Protein AF-A0A0R3PMJ7-F1 (afdb_monomer)

Sequence (205 aa):
MTPLNDSDVPQRSRVSFLSTEMTEAKQIGVRGLSCYGFRMMDGSFLYGPVALFPKSVLSWRVHTPEDIMPRSLSLFAMLEPKIDILIIGAGDKKNIDKVRAQIAPFLREHSIGLEISDTEDAIATFNFLNSEGRYIAAGLYPPDDLIITDAEYGRAMNLLRAWDTVEEHPLFWGLDDSINQAEDLVKKIWSGGDFEKLRDKVNNI

Solvent-accessible surface area (backbone atoms only — not comparable to full-atom values): 11819 Å² total; per-residue (Å²): 137,80,81,84,68,90,81,76,67,58,71,71,53,58,57,52,48,51,54,48,54,25,55,75,69,59,36,60,42,75,67,45,83,41,57,61,15,39,30,33,68,90,70,52,75,46,74,47,23,33,34,39,35,52,74,46,76,44,84,35,88,46,91,49,66,82,47,49,32,54,80,63,45,46,73,64,76,71,42,86,78,69,45,54,37,41,35,32,11,40,12,43,69,88,40,35,66,66,32,46,69,53,31,50,64,52,33,54,75,69,66,29,42,80,45,79,36,29,30,71,63,32,48,53,52,49,43,53,47,45,66,73,68,55,58,45,36,35,41,38,33,42,23,90,69,78,86,74,47,73,69,55,48,52,52,52,51,68,67,49,64,56,78,91,72,45,100,67,56,84,93,46,71,78,44,57,69,52,50,53,48,49,50,51,50,51,47,55,61,72,72,47,92,55,67,67,68,56,55,63,63,64,76,74,115

Foldseek 3Di:
DDDDDPPPDDPVVVVVVLLVLLVVVQFWAFDDADLQATQISVRDTDGFKWKGFRNDIDHQPDPALLSLALVSCVVQLPDPPHAQEEEEASADQVSFVVSCVRCVVSCVVSNHHYHYDHQVVSSVVCSVVSSVVHRYMYIHGHHNDDDQDPVNVVVVVVVPDDCVPDPDHPVCVVVVVVVVVVVVVVCVVVVDPPPVVVVVVVVPD

Radius of gyration: 26.74 Å; Cα contacts (8 Å, |Δi|>4): 266; chains: 1; bounding box: 44×89×65 Å

Secondary structure (DSSP, 8-state):
-PPPPTT---HHHHHHHHHHHHHHTT---EEEEETTEEEETTS-EEES-EEEETTEEEE---SSGGG-STTTTHHHHT-SSPPSEEEEEESSGGGHHHHHHHHHHHHHHTT-EEEEE-HHHHHHHHHHHHHTT-SEEEEEEPPS-----HHHHHHHHHHS--GGG-SS-GGGTT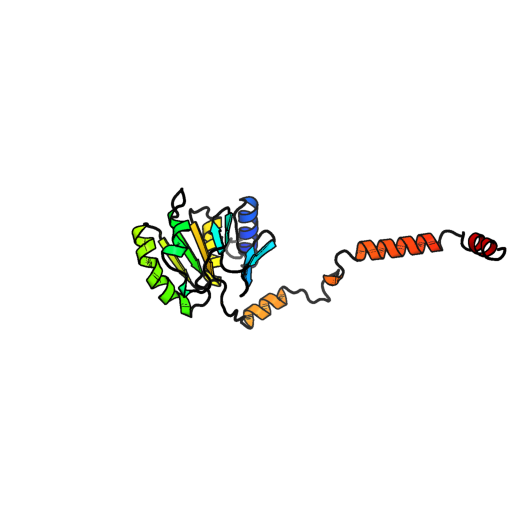THHHHHHHHHHHHHHHHS--HHHHHHHHTT-

Structure (mmCIF, N/CA/C/O backbone):
data_AF-A0A0R3PMJ7-F1
#
_entry.id   AF-A0A0R3PMJ7-F1
#
loop_
_atom_site.group_PDB
_atom_site.id
_atom_site.type_symbol
_atom_site.label_atom_id
_atom_site.label_alt_id
_atom_site.label_comp_id
_atom_site.label_asym_id
_atom_site.label_entity_id
_atom_site.label_seq_id
_atom_site.pdbx_PDB_ins_code
_atom_site.Cartn_x
_atom_site.Cartn_y
_atom_site.Cartn_z
_atom_site.occupancy
_atom_site.B_iso_or_equiv
_atom_site.auth_seq_id
_atom_site.auth_comp_id
_atom_site.auth_asym_id
_atom_site.auth_atom_id
_atom_site.pdbx_PDB_model_num
ATOM 1 N N . MET A 1 1 ? 9.228 25.744 37.739 1.00 36.84 1 MET A N 1
ATOM 2 C CA . MET A 1 1 ? 8.778 24.542 37.009 1.00 36.84 1 MET A CA 1
ATOM 3 C C . MET A 1 1 ? 7.975 25.014 35.816 1.00 36.84 1 MET A C 1
ATOM 5 O O . MET A 1 1 ? 6.820 25.379 35.969 1.00 36.84 1 MET A O 1
ATOM 9 N N . THR A 1 2 ? 8.627 25.145 34.668 1.00 36.19 2 THR A N 1
ATOM 10 C CA . THR A 1 2 ? 7.970 25.381 33.378 1.00 36.19 2 THR A CA 1
ATOM 11 C C . THR A 1 2 ? 7.422 24.045 32.869 1.00 36.19 2 THR A C 1
ATOM 13 O O . THR A 1 2 ? 8.119 23.038 33.012 1.00 36.19 2 THR A O 1
ATOM 16 N N . PRO A 1 3 ? 6.184 23.990 32.348 1.00 43.50 3 PRO A N 1
ATOM 17 C CA . PRO A 1 3 ? 5.614 22.748 31.842 1.00 43.50 3 PRO A CA 1
ATOM 18 C C . PRO A 1 3 ? 6.396 22.284 30.607 1.00 43.50 3 PRO A C 1
ATOM 20 O O . PRO A 1 3 ? 6.860 23.103 29.813 1.00 43.50 3 PRO A O 1
ATOM 23 N N . LEU A 1 4 ? 6.586 20.968 30.510 1.00 40.41 4 LEU A N 1
ATOM 24 C CA . LEU A 1 4 ? 7.285 20.298 29.417 1.00 40.41 4 LEU A CA 1
ATOM 25 C C . LEU A 1 4 ? 6.592 20.628 28.085 1.00 40.41 4 LEU A C 1
ATOM 27 O O . LEU A 1 4 ? 5.376 20.513 27.970 1.00 40.41 4 LEU A O 1
ATOM 31 N N . ASN A 1 5 ? 7.381 21.060 27.106 1.00 41.12 5 ASN A N 1
ATOM 32 C CA . ASN A 1 5 ? 6.938 21.380 25.756 1.00 41.12 5 ASN A CA 1
ATOM 33 C C . ASN A 1 5 ? 6.676 20.065 24.994 1.00 41.12 5 ASN A C 1
ATOM 35 O O . ASN A 1 5 ? 7.554 19.206 24.954 1.00 41.12 5 ASN A O 1
ATOM 39 N N . ASP A 1 6 ? 5.511 19.922 24.357 1.00 51.41 6 ASP A N 1
ATOM 40 C CA . ASP A 1 6 ? 5.076 18.739 23.576 1.00 51.41 6 ASP A CA 1
ATOM 41 C C . ASP A 1 6 ? 5.940 18.429 22.327 1.00 51.41 6 ASP A C 1
ATOM 43 O O . ASP A 1 6 ? 5.612 17.563 21.515 1.00 51.41 6 ASP A O 1
ATOM 47 N N . SER A 1 7 ? 7.061 19.129 22.137 1.00 51.91 7 SER A N 1
ATOM 48 C CA . SER A 1 7 ? 7.947 18.973 20.980 1.00 51.91 7 SER A CA 1
ATOM 49 C C . SER A 1 7 ? 8.989 17.860 21.122 1.00 51.91 7 SER A C 1
ATOM 51 O O . SER A 1 7 ? 9.588 17.480 20.118 1.00 51.91 7 SER A O 1
ATOM 53 N N . ASP A 1 8 ? 9.185 17.310 22.322 1.00 46.44 8 ASP A N 1
ATOM 54 C CA . ASP A 1 8 ? 10.271 16.359 22.609 1.00 46.44 8 ASP A CA 1
ATOM 55 C C . ASP A 1 8 ? 9.763 14.917 22.729 1.00 46.44 8 ASP A C 1
ATOM 57 O O . ASP A 1 8 ? 10.220 14.129 23.557 1.00 46.44 8 ASP A O 1
ATOM 61 N N . VAL A 1 9 ? 8.792 14.548 21.893 1.00 51.66 9 VAL A N 1
ATOM 62 C CA . VAL A 1 9 ? 8.368 13.155 21.777 1.00 51.66 9 VAL A CA 1
ATOM 63 C C . VAL A 1 9 ? 9.328 12.450 20.811 1.00 51.66 9 VAL A C 1
ATOM 65 O O . VAL A 1 9 ? 9.274 12.720 19.606 1.00 51.66 9 VAL A O 1
ATOM 68 N N . PRO A 1 10 ? 10.213 11.542 21.276 1.00 43.84 10 PRO A N 1
ATOM 69 C CA . PRO A 1 10 ? 11.044 10.766 20.366 1.00 43.84 10 PRO A CA 1
ATOM 70 C C . PRO A 1 10 ? 10.132 10.004 19.401 1.00 43.84 10 PRO A C 1
ATOM 72 O O . PRO A 1 10 ? 9.097 9.478 19.805 1.00 43.84 10 PRO A O 1
ATOM 75 N N . GLN A 1 11 ? 10.499 9.921 18.119 1.00 45.12 11 GLN A N 1
ATOM 76 C CA . GLN A 1 11 ? 9.641 9.331 17.076 1.00 45.12 11 GLN A CA 1
ATOM 77 C C . GLN A 1 11 ? 9.122 7.918 17.403 1.00 45.12 11 GLN A C 1
ATOM 79 O O . GLN A 1 11 ? 8.071 7.509 16.910 1.00 45.12 11 GLN A O 1
ATOM 84 N N . ARG A 1 12 ? 9.816 7.205 18.300 1.00 43.72 12 ARG A N 1
ATOM 85 C CA . ARG A 1 12 ? 9.419 5.904 18.845 1.00 43.72 12 ARG A CA 1
ATOM 86 C C . ARG A 1 12 ? 8.050 5.928 19.534 1.00 43.72 12 ARG A C 1
ATOM 88 O O . ARG A 1 12 ? 7.325 4.947 19.418 1.00 43.72 12 ARG A O 1
ATOM 95 N N . SER A 1 13 ? 7.675 7.028 20.189 1.00 53.00 13 SER A N 1
ATOM 96 C CA . SER A 1 13 ? 6.390 7.120 20.884 1.00 53.00 13 SER A CA 1
ATOM 97 C C . SER A 1 13 ? 5.234 7.323 19.903 1.00 53.00 13 SER A C 1
ATOM 99 O O . SER A 1 13 ? 4.183 6.717 20.068 1.00 53.00 13 SER A O 1
ATOM 101 N N . ARG A 1 14 ? 5.420 8.100 18.825 1.00 45.03 14 ARG A N 1
ATOM 102 C CA . ARG A 1 14 ? 4.340 8.385 17.857 1.00 45.03 14 ARG A CA 1
ATOM 103 C C . ARG A 1 14 ? 3.839 7.121 17.156 1.00 45.03 14 ARG A C 1
ATOM 105 O O . ARG A 1 14 ? 2.636 6.942 17.027 1.00 45.03 14 ARG A O 1
ATOM 112 N N . VAL A 1 15 ? 4.745 6.219 16.769 1.00 54.59 15 VAL A N 1
ATOM 113 C CA . VAL A 1 15 ? 4.376 4.948 16.120 1.00 54.59 15 VAL A CA 1
ATOM 114 C C . VAL A 1 15 ? 3.706 3.983 17.106 1.00 54.59 15 VAL A C 1
ATOM 116 O O . VAL A 1 15 ? 2.741 3.319 16.733 1.00 54.59 15 VAL A O 1
ATOM 119 N N . SER A 1 16 ? 4.156 3.927 18.370 1.00 58.75 16 SER A N 1
ATOM 120 C CA . SER A 1 16 ? 3.492 3.100 19.388 1.00 58.75 16 SER A CA 1
ATOM 121 C C . SER A 1 16 ? 2.097 3.620 19.738 1.00 58.75 16 SER A C 1
ATOM 123 O O . SER A 1 16 ? 1.170 2.817 19.850 1.00 58.75 16 SER A O 1
ATOM 125 N N . PHE A 1 17 ? 1.924 4.942 19.853 1.00 60.31 17 PHE A N 1
ATOM 126 C CA . PHE A 1 17 ? 0.615 5.555 20.091 1.00 60.31 17 PHE A CA 1
ATOM 127 C C . PHE A 1 17 ? -0.344 5.267 18.935 1.00 60.31 17 PHE A C 1
ATOM 129 O O . PHE A 1 17 ? -1.403 4.707 19.188 1.00 60.31 17 PHE A O 1
ATOM 136 N N . LEU A 1 18 ? 0.085 5.478 17.684 1.00 61.50 18 LEU A N 1
ATOM 137 C CA . LEU A 1 18 ? -0.706 5.131 16.495 1.00 61.50 18 LEU A CA 1
ATOM 138 C C . LEU A 1 18 ? -1.132 3.658 16.498 1.00 61.50 18 LEU A C 1
ATOM 140 O O . LEU A 1 18 ? -2.298 3.343 16.286 1.00 61.50 18 LEU A O 1
ATOM 144 N N . SER A 1 19 ? -0.207 2.737 16.790 1.00 64.50 19 SER A N 1
ATOM 145 C CA . SER A 1 19 ? -0.550 1.312 16.845 1.00 64.50 19 SER A CA 1
ATOM 146 C C . SER A 1 19 ? -1.532 0.968 17.969 1.00 64.50 19 SER A C 1
ATOM 148 O O . SER A 1 19 ? -2.372 0.087 17.794 1.00 64.50 19 SER A O 1
ATOM 150 N N . THR A 1 20 ? -1.461 1.672 19.102 1.00 69.12 20 THR A N 1
ATOM 151 C CA . THR A 1 20 ? -2.373 1.475 20.237 1.00 69.12 20 THR A CA 1
ATOM 152 C C . THR A 1 20 ? -3.763 2.017 19.902 1.00 69.12 20 THR A C 1
ATOM 154 O O . THR A 1 20 ? -4.734 1.273 19.999 1.00 69.12 20 THR A O 1
ATOM 157 N N . GLU A 1 21 ? -3.850 3.251 19.396 1.00 68.00 21 GLU A N 1
ATOM 158 C CA . GLU A 1 21 ? -5.103 3.903 18.989 1.00 68.00 21 GLU A CA 1
ATOM 159 C C . GLU A 1 21 ? -5.840 3.100 17.911 1.00 68.00 21 GLU A C 1
ATOM 161 O O . GLU A 1 21 ? -7.036 2.831 18.035 1.00 68.00 21 GLU A O 1
ATOM 166 N N . MET A 1 22 ? -5.123 2.638 16.882 1.00 66.88 22 MET A N 1
ATOM 167 C CA . MET A 1 22 ? -5.713 1.823 15.818 1.00 66.88 22 MET A CA 1
ATOM 168 C C . MET A 1 22 ? -6.207 0.469 16.345 1.00 66.88 22 MET A C 1
ATOM 170 O O . MET A 1 22 ? -7.288 0.019 15.965 1.00 66.88 22 MET A O 1
ATOM 174 N N . THR A 1 23 ? -5.466 -0.170 17.256 1.00 65.00 23 THR A N 1
ATOM 175 C CA . THR A 1 23 ? -5.874 -1.454 17.852 1.00 65.00 23 THR A CA 1
ATOM 176 C C . THR A 1 23 ? -7.118 -1.290 18.728 1.00 65.00 23 THR A C 1
ATOM 178 O O . THR A 1 23 ? -8.055 -2.085 18.625 1.00 65.00 23 THR A O 1
ATOM 181 N N . GLU A 1 24 ? -7.178 -0.232 19.539 1.00 68.25 24 GLU A N 1
ATOM 182 C CA . GLU A 1 24 ? -8.341 0.098 20.372 1.00 68.25 24 GLU A CA 1
ATOM 183 C C . GLU A 1 24 ? -9.579 0.427 19.524 1.00 68.25 24 GLU A C 1
ATOM 185 O O . GLU A 1 24 ? -10.684 -0.039 19.819 1.00 68.25 24 GLU A O 1
ATOM 190 N N . ALA A 1 25 ? -9.392 1.140 18.409 1.00 67.94 25 ALA A N 1
ATOM 191 C CA . ALA A 1 25 ? -10.446 1.458 17.448 1.00 67.94 25 ALA A CA 1
ATOM 192 C C . ALA A 1 25 ? -10.839 0.278 16.531 1.00 67.94 25 ALA A C 1
ATOM 194 O O . ALA A 1 25 ? -11.743 0.419 15.699 1.00 67.94 25 ALA A O 1
ATOM 195 N N . LYS A 1 26 ? -10.190 -0.891 16.674 1.00 73.56 26 LYS A N 1
ATOM 196 C CA . LYS A 1 26 ? -10.320 -2.063 15.782 1.00 73.56 26 LYS A CA 1
ATOM 197 C C . LYS A 1 26 ? -10.084 -1.718 14.309 1.00 73.56 26 LYS A C 1
ATOM 199 O O . LYS A 1 26 ? -10.739 -2.262 13.416 1.00 73.56 26 LYS A O 1
ATOM 204 N N . GLN A 1 27 ? -9.179 -0.783 14.066 1.00 82.31 27 GLN A N 1
ATOM 205 C CA . GLN A 1 27 ? -8.752 -0.397 12.737 1.00 82.31 27 GLN A CA 1
ATOM 206 C C . GLN A 1 27 ? -7.621 -1.300 12.251 1.00 82.31 27 GLN A C 1
ATOM 208 O O . GLN A 1 27 ? -6.753 -1.725 13.011 1.00 82.31 27 GLN A O 1
ATOM 213 N N . ILE A 1 28 ? -7.627 -1.585 10.954 1.00 87.88 28 ILE A N 1
ATOM 214 C CA . ILE A 1 28 ? -6.558 -2.330 10.299 1.00 87.88 28 ILE A CA 1
ATOM 215 C C . ILE A 1 28 ? -5.347 -1.418 10.113 1.00 87.88 28 ILE A C 1
ATOM 217 O O . ILE A 1 28 ? -5.466 -0.312 9.594 1.00 87.88 28 ILE A O 1
ATOM 221 N N . GLY A 1 29 ? -4.165 -1.901 10.479 1.00 89.44 29 GLY A N 1
ATOM 222 C CA . GLY A 1 29 ? -2.906 -1.206 10.238 1.00 89.44 29 GLY A CA 1
ATOM 223 C C . GLY A 1 29 ? -1.819 -2.167 9.787 1.00 89.44 29 GLY A C 1
ATOM 224 O O . GLY A 1 29 ? -1.823 -3.348 10.151 1.00 89.44 29 GLY A O 1
ATOM 225 N N . VAL A 1 30 ? -0.877 -1.652 9.004 1.00 91.50 30 VAL A N 1
ATOM 226 C CA . VAL A 1 30 ? 0.294 -2.409 8.553 1.00 91.50 30 VAL A CA 1
ATOM 227 C C . VAL A 1 30 ? 1.473 -2.063 9.450 1.00 91.50 30 VAL A C 1
ATOM 229 O O . VAL A 1 30 ? 1.825 -0.900 9.624 1.00 91.50 30 VAL A O 1
ATOM 232 N N . ARG A 1 31 ? 2.088 -3.086 10.037 1.00 88.62 31 ARG A N 1
ATOM 233 C CA . ARG A 1 31 ? 3.240 -2.970 10.933 1.00 88.62 31 ARG A CA 1
ATOM 234 C C . ARG A 1 31 ? 4.571 -3.146 10.211 1.00 88.62 31 ARG A C 1
ATOM 236 O O . ARG A 1 31 ? 5.571 -2.593 10.655 1.00 88.62 31 ARG A O 1
ATOM 243 N N . GLY A 1 32 ? 4.611 -3.959 9.159 1.00 85.75 32 GLY A N 1
ATOM 244 C CA . GLY A 1 32 ? 5.856 -4.263 8.462 1.00 85.75 32 GLY A CA 1
ATOM 245 C C . GLY A 1 32 ? 5.646 -4.712 7.025 1.00 85.75 32 GLY A C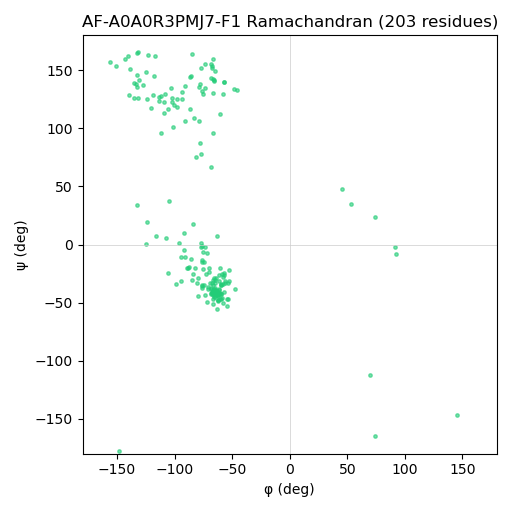 1
ATOM 246 O O . GLY A 1 32 ? 4.583 -5.221 6.669 1.00 85.75 32 GLY A O 1
ATOM 247 N N . LEU A 1 33 ? 6.697 -4.538 6.232 1.00 90.06 33 LEU A N 1
ATOM 248 C CA . LEU A 1 33 ? 6.752 -4.836 4.808 1.00 90.06 33 LEU A CA 1
ATOM 249 C C . LEU A 1 33 ? 7.802 -5.919 4.530 1.00 90.06 33 LEU A C 1
ATOM 251 O O . LEU A 1 33 ? 8.842 -5.982 5.182 1.00 90.06 33 LEU A O 1
ATOM 255 N N . SER A 1 34 ? 7.516 -6.768 3.553 1.00 90.06 34 SER A N 1
ATOM 256 C CA . SER A 1 34 ? 8.418 -7.756 2.969 1.00 90.06 34 SER A CA 1
ATOM 257 C C . SER A 1 34 ? 8.148 -7.836 1.464 1.00 90.06 34 SER A C 1
ATOM 259 O O . SER A 1 34 ? 7.051 -7.509 1.016 1.00 90.06 34 SER A O 1
ATOM 261 N N . CYS A 1 35 ? 9.101 -8.348 0.686 1.00 89.94 35 CYS A N 1
ATOM 262 C CA . CYS A 1 35 ? 8.874 -8.690 -0.722 1.00 89.94 35 CYS A CA 1
ATOM 263 C C . CYS A 1 35 ? 7.780 -9.758 -0.920 1.00 89.94 35 CYS A C 1
ATOM 265 O O . CYS A 1 35 ? 7.181 -9.853 -1.985 1.00 89.94 35 CYS A O 1
ATOM 267 N N . TYR A 1 36 ? 7.465 -10.544 0.117 1.00 89.75 36 TYR A N 1
ATOM 268 C CA . TYR A 1 36 ? 6.398 -11.545 0.059 1.00 89.75 36 TYR A CA 1
ATOM 269 C C . TYR A 1 36 ? 5.029 -11.020 0.497 1.00 89.75 36 TYR A C 1
ATOM 271 O O . TYR A 1 36 ? 4.043 -11.737 0.328 1.00 89.75 36 TYR A O 1
ATOM 279 N N . GLY A 1 37 ? 4.945 -9.823 1.086 1.00 92.62 37 GLY A N 1
ATOM 280 C CA . GLY A 1 37 ? 3.690 -9.281 1.604 1.00 92.62 37 GLY A CA 1
ATOM 281 C C . GLY A 1 37 ? 3.847 -8.438 2.868 1.00 92.62 37 GLY A C 1
ATOM 282 O O . GLY A 1 37 ? 4.843 -7.739 3.057 1.00 92.62 37 GLY A O 1
ATOM 283 N N . PHE A 1 38 ? 2.842 -8.490 3.740 1.00 94.06 38 PHE A N 1
ATOM 284 C CA . PHE A 1 38 ? 2.617 -7.478 4.770 1.00 94.06 38 PHE A CA 1
ATOM 285 C C . PHE A 1 38 ? 2.360 -8.100 6.138 1.00 94.06 38 PHE A C 1
ATOM 287 O O . PHE A 1 38 ? 1.564 -9.028 6.281 1.00 94.06 38 PHE A O 1
ATOM 294 N N . ARG A 1 39 ? 3.003 -7.548 7.170 1.00 93.12 39 ARG A N 1
ATOM 295 C CA . ARG A 1 39 ? 2.699 -7.864 8.567 1.00 93.12 39 ARG A CA 1
ATOM 296 C C . ARG A 1 39 ? 1.705 -6.850 9.108 1.00 93.12 39 ARG A C 1
ATOM 298 O O . ARG A 1 39 ? 1.982 -5.653 9.085 1.00 93.12 39 ARG A O 1
ATOM 305 N N . MET A 1 40 ? 0.597 -7.330 9.645 1.00 88.81 40 MET A N 1
ATOM 306 C CA 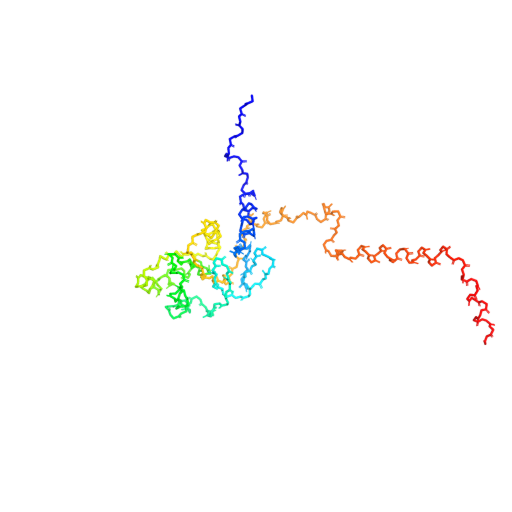. MET A 1 40 ? -0.461 -6.510 10.226 1.00 88.81 40 MET A CA 1
ATOM 307 C C . MET A 1 40 ? -0.155 -6.164 11.691 1.00 88.81 40 MET A C 1
ATOM 309 O O . MET A 1 40 ? 0.708 -6.776 12.329 1.00 88.81 40 MET A O 1
ATOM 313 N N . MET A 1 41 ? -0.851 -5.165 12.239 1.00 86.19 41 MET A N 1
ATOM 314 C CA . MET A 1 41 ? -0.693 -4.759 13.644 1.00 86.19 41 MET A CA 1
ATOM 315 C C . MET A 1 41 ? -1.121 -5.841 14.646 1.00 86.19 41 MET A C 1
ATOM 317 O O . MET A 1 41 ? -0.501 -5.951 15.702 1.00 86.19 41 MET A O 1
ATOM 321 N N . ASP A 1 42 ? -2.091 -6.686 14.290 1.00 82.31 42 ASP A N 1
ATOM 322 C CA . ASP A 1 42 ? -2.543 -7.829 15.100 1.00 82.31 42 ASP A CA 1
ATOM 323 C C . ASP A 1 42 ? -1.556 -9.017 15.111 1.00 82.31 42 ASP A C 1
ATOM 325 O O . ASP A 1 42 ? -1.781 -10.014 15.795 1.00 82.31 42 ASP A O 1
ATOM 329 N N . GLY A 1 43 ? -0.450 -8.915 14.366 1.00 83.00 43 GLY A N 1
ATOM 330 C CA . GLY A 1 43 ? 0.578 -9.947 14.250 1.00 83.00 43 GLY A CA 1
ATOM 331 C C . GLY A 1 43 ? 0.375 -10.924 13.090 1.00 83.00 43 GLY A C 1
ATOM 332 O O . GLY A 1 43 ? 1.297 -11.687 12.796 1.00 83.00 43 GLY A O 1
ATOM 333 N N . SER A 1 44 ? -0.766 -10.885 12.394 1.00 86.81 44 SER A N 1
ATOM 334 C CA . SER A 1 44 ? -0.997 -11.707 11.204 1.00 86.81 44 SER A CA 1
ATOM 335 C C . SER A 1 44 ? -0.088 -11.291 10.040 1.00 86.81 44 SER A C 1
ATOM 337 O O . SER A 1 44 ? 0.352 -10.141 9.935 1.00 86.81 44 SER A O 1
ATOM 339 N N . PHE A 1 45 ? 0.232 -12.245 9.162 1.00 90.88 45 PHE A N 1
ATOM 340 C CA . PHE A 1 45 ? 1.013 -11.997 7.951 1.00 90.88 45 PHE A CA 1
ATOM 341 C C . PHE A 1 45 ? 0.192 -12.355 6.716 1.00 90.88 45 PHE A C 1
ATOM 343 O O . PHE A 1 45 ? -0.362 -13.452 6.627 1.00 90.88 45 PHE A O 1
ATOM 350 N N . LEU A 1 46 ? 0.125 -11.427 5.767 1.00 92.06 46 LEU A N 1
ATOM 351 C CA . LEU A 1 46 ? -0.623 -11.560 4.526 1.00 92.06 46 LEU A CA 1
ATOM 352 C C . LEU A 1 46 ? 0.341 -11.643 3.354 1.00 92.06 46 LEU A C 1
ATOM 354 O O . LEU A 1 46 ? 1.208 -10.786 3.200 1.00 92.06 46 LE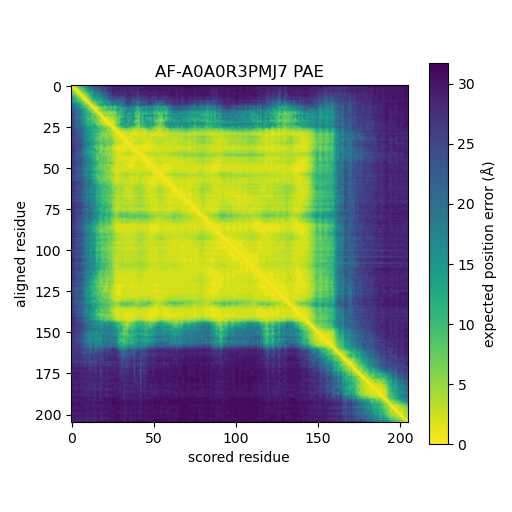U A O 1
ATOM 358 N N . TYR A 1 47 ? 0.167 -12.669 2.529 1.00 93.38 47 TYR A N 1
ATOM 359 C CA . TYR A 1 47 ? 1.025 -12.924 1.381 1.00 93.38 47 TYR A CA 1
ATOM 360 C C . TYR A 1 47 ? 0.492 -12.244 0.120 1.00 93.38 47 TYR A C 1
ATOM 362 O O . TYR A 1 47 ? -0.695 -12.344 -0.197 1.00 93.38 47 TYR A O 1
ATOM 370 N N . GLY A 1 48 ? 1.401 -11.627 -0.630 1.00 94.75 48 GLY A N 1
ATOM 371 C CA . GLY A 1 48 ? 1.125 -10.972 -1.901 1.00 94.75 48 GLY A CA 1
ATOM 372 C C . GLY A 1 48 ? 0.391 -9.635 -1.764 1.00 94.75 48 GLY A C 1
ATOM 373 O O . GLY A 1 48 ? 0.358 -9.047 -0.679 1.00 94.75 48 GLY A O 1
ATOM 374 N N . PRO A 1 49 ? -0.174 -9.128 -2.873 1.00 96.69 49 PRO A N 1
ATOM 375 C CA . PRO A 1 49 ? -0.873 -7.849 -2.882 1.00 96.69 49 PRO A CA 1
ATOM 376 C C . PRO A 1 49 ? -2.175 -7.872 -2.086 1.00 96.69 49 PRO A C 1
ATOM 378 O O . PRO A 1 49 ? -2.935 -8.847 -2.099 1.00 96.69 49 PRO A O 1
ATOM 381 N N . VAL A 1 50 ? -2.458 -6.757 -1.417 1.00 96.88 50 VAL A N 1
ATOM 382 C CA . VAL A 1 50 ? -3.607 -6.618 -0.516 1.00 96.88 50 VAL A CA 1
ATOM 383 C C . VAL A 1 50 ? -4.382 -5.335 -0.783 1.00 96.88 50 VAL A C 1
ATOM 385 O O . VAL A 1 50 ? -3.815 -4.299 -1.124 1.00 96.88 50 VAL A O 1
ATOM 388 N N . ALA A 1 51 ? -5.697 -5.413 -0.600 1.00 96.69 51 ALA A N 1
ATOM 389 C CA . ALA A 1 51 ? -6.601 -4.277 -0.566 1.00 96.69 51 ALA A CA 1
ATOM 390 C C . ALA A 1 51 ? -7.017 -4.042 0.890 1.00 96.69 51 ALA A C 1
ATOM 392 O O . ALA A 1 51 ? -7.635 -4.904 1.520 1.00 96.69 51 ALA A O 1
ATOM 393 N N . LEU A 1 52 ? -6.646 -2.886 1.426 1.00 95.19 52 LEU A N 1
ATOM 394 C CA . LEU A 1 52 ? -6.884 -2.480 2.800 1.00 95.19 52 LEU A CA 1
ATOM 395 C C . LEU A 1 52 ? -8.035 -1.487 2.879 1.00 95.19 52 LEU A C 1
ATOM 397 O O . LEU A 1 52 ? -8.096 -0.503 2.144 1.00 95.19 52 LEU A O 1
ATOM 401 N N . PHE A 1 53 ? -8.898 -1.735 3.851 1.00 92.62 53 PHE A N 1
ATOM 402 C CA . PHE A 1 53 ? -9.968 -0.859 4.293 1.00 92.62 53 PHE A CA 1
ATOM 403 C C . PHE A 1 53 ? -9.800 -0.589 5.781 1.00 92.62 53 PHE A C 1
ATOM 405 O O . PHE A 1 53 ? -9.150 -1.381 6.470 1.00 92.62 53 PHE A O 1
ATOM 412 N N . PRO A 1 54 ? -10.460 0.446 6.324 1.00 89.19 54 PRO A N 1
ATOM 413 C CA . PRO A 1 54 ? -10.324 0.798 7.729 1.00 89.19 54 PRO A CA 1
ATOM 414 C C . PRO A 1 54 ? -10.571 -0.366 8.689 1.00 89.19 54 PRO A C 1
ATOM 416 O O . PRO A 1 54 ? -9.941 -0.427 9.738 1.00 89.19 54 PRO A O 1
ATOM 419 N N . LYS A 1 55 ? -11.453 -1.310 8.327 1.00 88.19 55 LYS A N 1
ATOM 420 C CA . LYS A 1 55 ? -11.872 -2.438 9.179 1.00 88.19 55 LYS A CA 1
ATOM 421 C C . LYS A 1 55 ? -11.683 -3.821 8.557 1.00 88.19 55 LYS A C 1
ATOM 423 O O . LYS A 1 55 ? -12.051 -4.816 9.175 1.00 88.19 55 LYS A O 1
ATOM 428 N N . SER A 1 56 ? -11.168 -3.910 7.336 1.00 90.31 56 SER A N 1
ATOM 429 C CA . SER A 1 56 ? -11.039 -5.192 6.642 1.00 90.31 56 SER A CA 1
ATOM 430 C C . SER A 1 56 ? -9.867 -5.199 5.682 1.00 90.31 56 SER A C 1
ATOM 432 O O . SER A 1 56 ? -9.486 -4.169 5.137 1.00 90.31 56 SER A O 1
ATOM 434 N N . VAL A 1 57 ? -9.343 -6.389 5.425 1.00 93.56 57 VAL A N 1
ATOM 435 C CA . VAL A 1 57 ? -8.301 -6.627 4.433 1.00 93.56 57 VAL A CA 1
ATOM 436 C C . VAL A 1 57 ? -8.739 -7.740 3.497 1.00 93.56 57 VAL A C 1
ATOM 438 O O . VAL A 1 57 ? -9.308 -8.739 3.933 1.00 93.56 57 VAL A O 1
ATOM 441 N N . LEU A 1 58 ? -8.490 -7.553 2.206 1.00 93.94 58 LEU A N 1
ATOM 442 C CA . LEU A 1 58 ? -8.789 -8.516 1.157 1.00 93.94 58 LEU A CA 1
ATOM 443 C C . LEU A 1 58 ? -7.520 -8.813 0.360 1.00 93.94 58 LEU A C 1
ATOM 445 O O . LEU A 1 58 ? -6.673 -7.940 0.175 1.00 93.94 58 LEU A O 1
ATOM 449 N N . SER A 1 59 ? -7.406 -10.034 -0.159 1.00 94.31 59 SER A N 1
ATOM 450 C CA . SER A 1 59 ? -6.391 -10.332 -1.172 1.00 94.31 59 SER A CA 1
ATOM 451 C C . SER A 1 59 ? -6.722 -9.570 -2.452 1.00 94.31 59 SER A C 1
ATOM 453 O O . SER A 1 59 ? -7.862 -9.601 -2.928 1.00 94.31 59 SER A O 1
ATOM 455 N N . TRP A 1 60 ? -5.731 -8.873 -3.001 1.00 96.00 60 TRP A N 1
ATOM 456 C CA . TRP A 1 60 ? -5.896 -8.090 -4.213 1.00 96.00 60 TRP A CA 1
ATOM 457 C C . TRP A 1 60 ? -5.305 -8.838 -5.402 1.00 96.00 60 TRP A C 1
ATOM 459 O O . TRP A 1 60 ? -4.137 -9.220 -5.411 1.00 96.00 60 TRP A O 1
ATOM 469 N N . ARG A 1 61 ? -6.135 -9.086 -6.418 1.00 93.06 61 ARG A N 1
ATOM 470 C CA . ARG A 1 61 ? -5.768 -9.912 -7.571 1.00 93.06 61 ARG A CA 1
ATOM 471 C C . ARG A 1 61 ? -4.957 -9.115 -8.596 1.00 93.06 61 ARG A C 1
ATOM 473 O O . ARG A 1 61 ? -5.470 -8.743 -9.649 1.00 93.06 61 ARG A O 1
ATOM 480 N N . VAL A 1 62 ? -3.699 -8.880 -8.261 1.00 94.31 62 VAL A N 1
ATOM 481 C CA . VAL A 1 62 ? -2.674 -8.231 -9.083 1.00 94.31 62 VAL A CA 1
ATOM 482 C C . VAL A 1 62 ? -1.445 -9.131 -9.005 1.00 94.31 62 VAL A C 1
ATOM 484 O O . VAL A 1 62 ? -1.056 -9.505 -7.905 1.00 94.31 62 VAL A O 1
ATOM 487 N N . HIS A 1 63 ? -0.874 -9.561 -10.131 1.00 91.88 63 HIS A N 1
ATOM 488 C CA . HIS A 1 63 ? 0.317 -10.421 -10.109 1.00 91.88 63 HIS A CA 1
ATOM 489 C C . HIS A 1 63 ? 1.588 -9.618 -10.342 1.00 91.88 63 HIS A C 1
ATOM 491 O O . HIS A 1 63 ? 2.609 -9.928 -9.736 1.00 91.88 63 HIS A O 1
ATOM 497 N N . THR A 1 64 ? 1.508 -8.575 -11.167 1.00 93.19 64 THR A N 1
ATOM 498 C CA . THR A 1 64 ? 2.591 -7.611 -11.371 1.00 93.19 64 THR A CA 1
ATOM 499 C C . THR A 1 64 ? 2.060 -6.175 -11.297 1.00 93.19 64 THR A C 1
ATOM 501 O O . THR A 1 64 ? 0.850 -5.960 -11.409 1.00 93.19 64 THR A O 1
ATOM 504 N N . PRO A 1 65 ? 2.926 -5.158 -11.147 1.00 92.50 65 PRO A N 1
ATOM 505 C CA . PRO A 1 65 ? 2.508 -3.755 -11.130 1.00 92.50 65 PRO A CA 1
ATOM 506 C C . PRO A 1 65 ? 1.741 -3.327 -12.394 1.00 92.50 65 PRO A C 1
ATOM 508 O O . PRO A 1 65 ? 0.919 -2.417 -12.346 1.00 92.50 65 PRO A O 1
ATOM 511 N N . GLU A 1 66 ? 1.964 -3.992 -13.529 1.00 92.38 66 GLU A N 1
ATOM 512 C CA . GLU A 1 66 ? 1.201 -3.801 -14.769 1.00 92.38 66 GLU A CA 1
ATOM 513 C C . GLU A 1 66 ? -0.268 -4.189 -14.657 1.00 92.38 66 GLU A C 1
ATOM 515 O O . GLU A 1 66 ? -1.096 -3.613 -15.357 1.00 92.38 66 GLU A O 1
ATOM 520 N N . ASP A 1 67 ? -0.603 -5.134 -13.781 1.00 95.00 67 ASP A N 1
ATOM 521 C CA . ASP A 1 67 ? -1.983 -5.567 -13.566 1.00 95.00 67 ASP A CA 1
ATOM 522 C C . ASP A 1 67 ? -2.778 -4.561 -12.710 1.00 95.00 67 ASP A C 1
ATOM 524 O O . ASP A 1 67 ? -3.982 -4.739 -12.480 1.00 95.00 67 ASP A O 1
ATOM 528 N N . ILE A 1 68 ? -2.135 -3.484 -12.241 1.00 95.69 68 ILE A N 1
ATOM 529 C CA . ILE A 1 68 ? -2.791 -2.360 -11.569 1.00 95.69 68 ILE A CA 1
ATOM 530 C C . ILE A 1 68 ? -3.459 -1.480 -12.632 1.00 95.69 68 ILE A C 1
ATOM 532 O O . ILE A 1 68 ? -2.898 -0.517 -13.153 1.00 95.69 68 ILE A O 1
ATOM 536 N N . MET A 1 69 ? -4.697 -1.841 -12.953 1.00 95.19 69 MET A N 1
ATOM 537 C CA . MET A 1 69 ? -5.506 -1.286 -14.029 1.00 95.19 69 MET A CA 1
ATOM 538 C C . MET A 1 69 ? -6.909 -0.952 -13.502 1.00 95.19 69 MET A C 1
ATOM 540 O O . MET A 1 69 ? -7.322 -1.490 -12.475 1.00 95.19 69 MET A O 1
ATOM 544 N N . PRO A 1 70 ? -7.723 -0.167 -14.230 1.00 94.62 70 PRO A N 1
ATOM 545 C CA . PRO A 1 70 ? -9.102 0.140 -13.827 1.00 94.62 70 PRO A CA 1
ATOM 546 C C . PRO A 1 70 ? -9.926 -1.083 -13.390 1.00 94.62 70 PRO A C 1
ATOM 548 O O . PRO A 1 70 ? -10.658 -1.037 -12.404 1.00 94.62 70 PRO A O 1
ATOM 551 N N . ARG A 1 71 ? -9.745 -2.226 -14.067 1.00 94.56 71 ARG A N 1
ATOM 552 C CA . ARG A 1 71 ? -10.424 -3.483 -13.726 1.00 94.56 71 ARG A CA 1
ATOM 553 C C . ARG A 1 71 ? -10.051 -4.019 -12.341 1.00 94.56 71 ARG A C 1
ATOM 555 O O . ARG A 1 71 ? -10.930 -4.527 -11.657 1.00 94.56 71 ARG A O 1
ATOM 562 N N . SER A 1 72 ? -8.784 -3.947 -11.931 1.00 94.81 72 SER A N 1
ATOM 563 C CA . SER A 1 72 ? -8.368 -4.406 -10.598 1.00 94.81 72 SER A CA 1
ATOM 564 C C . SER A 1 72 ? -8.763 -3.418 -9.498 1.00 94.81 72 SER A C 1
ATOM 566 O O . SER A 1 72 ? -8.811 -3.803 -8.331 1.00 94.81 72 SER A O 1
ATOM 568 N N . LEU A 1 73 ? -9.126 -2.181 -9.858 1.00 94.81 73 LEU A N 1
ATOM 569 C CA . LEU A 1 73 ? -9.604 -1.156 -8.930 1.00 94.81 73 LEU A CA 1
ATOM 570 C C . LEU A 1 73 ? -11.125 -1.119 -8.739 1.00 94.81 73 LEU A C 1
ATOM 572 O O . LEU A 1 73 ? -11.609 -0.373 -7.888 1.00 94.81 73 LEU A O 1
ATOM 576 N N . SER A 1 74 ? -11.889 -1.925 -9.483 1.00 92.12 74 SER A N 1
ATOM 577 C CA . SER A 1 74 ? -13.356 -1.892 -9.430 1.00 92.12 74 SER A CA 1
ATOM 578 C C . SER A 1 74 ? -13.904 -2.118 -8.021 1.00 92.12 74 SER A C 1
ATOM 580 O O . SER A 1 74 ? -14.906 -1.519 -7.651 1.00 92.12 74 SER A O 1
ATOM 582 N N . LEU A 1 75 ? -13.220 -2.933 -7.210 1.00 91.94 75 LEU A N 1
ATOM 583 C CA . LEU A 1 75 ? -13.616 -3.203 -5.829 1.00 91.94 75 LEU A CA 1
ATOM 584 C C . LEU A 1 75 ? -13.655 -1.925 -4.973 1.00 91.94 75 LEU A C 1
ATOM 586 O O . LEU A 1 75 ? -14.520 -1.803 -4.116 1.00 91.94 75 LEU A O 1
ATOM 590 N N . PHE A 1 76 ? -12.756 -0.966 -5.221 1.00 93.62 76 PHE A N 1
ATOM 591 C CA . PHE A 1 76 ? -12.699 0.288 -4.468 1.00 93.62 76 PHE A CA 1
ATOM 592 C C . PHE A 1 76 ? -13.822 1.238 -4.899 1.00 93.62 76 PHE A C 1
ATOM 594 O O . PHE A 1 76 ? -14.398 1.942 -4.080 1.00 93.62 76 PHE A O 1
ATOM 601 N N . ALA A 1 77 ? -14.182 1.221 -6.182 1.00 90.75 77 ALA A N 1
ATOM 602 C CA . ALA A 1 77 ? -15.239 2.072 -6.722 1.00 90.75 77 ALA A CA 1
ATOM 603 C C . ALA A 1 77 ? -16.664 1.622 -6.339 1.00 90.75 77 ALA A C 1
ATOM 605 O O . ALA A 1 77 ? -17.604 2.392 -6.512 1.00 90.75 77 ALA A O 1
ATOM 606 N N . MET A 1 78 ? -16.837 0.391 -5.846 1.00 88.88 78 MET A N 1
ATOM 607 C CA . MET A 1 78 ? -18.147 -0.206 -5.536 1.00 88.88 78 MET A CA 1
ATOM 608 C C . MET A 1 78 ? -18.562 -0.083 -4.061 1.00 88.88 78 MET A C 1
ATOM 610 O O . MET A 1 78 ? -19.601 -0.619 -3.679 1.00 88.88 78 MET A O 1
ATOM 614 N N . LEU A 1 79 ? -17.750 0.557 -3.219 1.00 86.44 79 LEU A N 1
ATOM 615 C CA . LEU A 1 79 ? -17.986 0.619 -1.776 1.00 86.44 79 LEU A CA 1
ATOM 616 C C . LEU A 1 79 ? -18.918 1.762 -1.380 1.00 86.44 79 LEU A C 1
ATOM 618 O O . LEU A 1 79 ? -18.857 2.853 -1.941 1.00 86.44 79 LEU A O 1
ATOM 622 N N . GLU A 1 80 ? -19.726 1.492 -0.356 1.00 83.19 80 GLU A N 1
ATOM 623 C CA . GLU A 1 80 ? -20.606 2.456 0.301 1.00 83.19 80 GLU A CA 1
ATOM 624 C C . GLU A 1 80 ? -20.292 2.491 1.811 1.00 83.19 80 GLU A C 1
ATOM 626 O O . GLU A 1 80 ? -20.329 1.436 2.458 1.00 83.19 80 GLU A O 1
ATOM 631 N N . PRO A 1 81 ? -19.986 3.664 2.399 1.00 85.25 81 PRO A N 1
ATOM 632 C CA . PRO A 1 81 ? -19.865 4.966 1.743 1.00 85.25 81 PRO A CA 1
ATOM 633 C C . PRO A 1 81 ? -18.666 5.023 0.788 1.00 85.25 81 PRO A C 1
ATOM 635 O O . PRO A 1 81 ? -17.674 4.310 0.956 1.00 85.25 81 PRO A O 1
ATOM 638 N N . LYS A 1 82 ? -18.771 5.897 -0.212 1.00 88.44 82 LYS A N 1
ATOM 639 C CA . LYS A 1 82 ? -17.713 6.132 -1.191 1.00 88.44 82 LYS A CA 1
ATOM 640 C C . LYS A 1 82 ? -16.401 6.559 -0.519 1.00 88.44 82 LYS A C 1
ATOM 642 O O . LYS A 1 82 ? -16.399 7.367 0.403 1.00 88.44 82 LYS A O 1
ATOM 647 N N . ILE A 1 83 ? -15.290 6.042 -1.036 1.00 92.81 83 ILE A N 1
ATOM 648 C CA . ILE A 1 83 ? -13.936 6.399 -0.601 1.00 92.81 83 ILE A CA 1
ATOM 649 C C . ILE A 1 83 ? -13.559 7.794 -1.113 1.00 92.81 83 ILE A C 1
ATOM 651 O O . ILE A 1 83 ? -13.718 8.087 -2.300 1.00 92.81 83 ILE A O 1
ATOM 655 N N . ASP A 1 84 ? -12.988 8.617 -0.237 1.00 92.25 84 ASP A N 1
ATOM 656 C CA . ASP A 1 84 ? -12.493 9.952 -0.580 1.00 92.25 84 ASP A CA 1
ATOM 657 C C . ASP A 1 84 ? -11.120 9.885 -1.259 1.00 92.25 84 ASP A C 1
ATOM 659 O O . ASP A 1 84 ? -10.875 10.564 -2.259 1.00 92.25 84 ASP A O 1
ATOM 663 N N . ILE A 1 85 ? -10.218 9.058 -0.717 1.00 95.06 85 ILE A N 1
ATOM 664 C CA . ILE A 1 85 ? -8.837 8.904 -1.191 1.00 95.06 85 ILE A CA 1
ATOM 665 C C . ILE A 1 85 ? -8.473 7.419 -1.256 1.00 95.06 85 ILE A C 1
ATOM 667 O O . ILE A 1 85 ? -8.579 6.691 -0.266 1.00 95.06 85 ILE A O 1
ATOM 671 N N . LEU A 1 86 ? -8.013 6.986 -2.428 1.00 97.38 86 LEU A N 1
ATOM 672 C CA . LEU A 1 86 ? -7.393 5.689 -2.648 1.00 97.38 86 LEU A CA 1
ATOM 673 C C . LEU A 1 86 ? -5.873 5.852 -2.695 1.00 97.38 86 LEU A C 1
ATOM 675 O O . LEU A 1 86 ? -5.335 6.549 -3.558 1.00 97.38 86 LEU A O 1
ATOM 679 N N . ILE A 1 87 ? -5.201 5.165 -1.779 1.00 98.00 87 ILE A N 1
ATOM 680 C CA . ILE A 1 87 ? -3.744 5.111 -1.685 1.00 98.00 87 ILE A CA 1
ATOM 681 C C . ILE A 1 87 ? -3.257 3.881 -2.456 1.00 98.00 87 ILE A C 1
ATOM 683 O O . ILE A 1 87 ? -3.769 2.780 -2.268 1.00 98.00 87 ILE A O 1
ATOM 687 N N . ILE A 1 88 ? -2.267 4.035 -3.325 1.00 98.25 88 ILE A N 1
ATOM 688 C CA . ILE A 1 88 ? -1.690 2.937 -4.102 1.00 98.25 88 ILE A CA 1
ATOM 689 C C . ILE A 1 88 ? -0.201 2.826 -3.790 1.00 98.25 88 ILE A C 1
ATOM 691 O O . ILE A 1 88 ? 0.570 3.736 -4.086 1.00 98.25 88 ILE A O 1
ATOM 695 N N . GLY A 1 89 ? 0.197 1.684 -3.231 1.00 97.56 89 GLY A N 1
ATOM 696 C CA . GLY A 1 89 ? 1.596 1.282 -3.109 1.00 97.56 89 GLY A CA 1
ATOM 697 C C . GLY A 1 89 ? 1.996 0.468 -4.334 1.00 97.56 89 GLY A C 1
ATOM 698 O O . GLY A 1 89 ? 1.568 -0.678 -4.475 1.00 97.56 89 GLY A O 1
ATOM 699 N N . ALA A 1 90 ? 2.787 1.055 -5.234 1.00 96.25 90 ALA A N 1
ATOM 700 C CA . ALA A 1 90 ? 3.144 0.453 -6.526 1.00 96.25 90 ALA A CA 1
ATOM 701 C C . ALA A 1 90 ? 4.343 -0.525 -6.463 1.00 96.25 90 ALA A C 1
ATOM 703 O O . ALA A 1 90 ? 4.966 -0.823 -7.487 1.00 96.25 90 ALA A O 1
ATOM 704 N N . GLY A 1 91 ? 4.693 -1.007 -5.269 1.00 94.31 91 GLY A N 1
ATOM 705 C CA . GLY A 1 91 ? 5.943 -1.717 -5.016 1.00 94.31 91 GLY A CA 1
ATOM 706 C C . GLY A 1 91 ? 7.110 -0.744 -5.101 1.00 94.31 91 GLY A C 1
ATOM 707 O O . GLY A 1 91 ? 7.223 0.172 -4.288 1.00 94.31 91 GLY A O 1
ATOM 708 N N . ASP A 1 92 ? 7.944 -0.930 -6.119 1.00 92.75 92 ASP A N 1
ATOM 709 C CA . ASP A 1 92 ? 9.124 -0.109 -6.367 1.00 92.75 92 ASP A CA 1
ATOM 710 C C . ASP A 1 92 ? 8.796 1.252 -6.994 1.00 92.75 92 ASP A C 1
ATOM 712 O O . ASP A 1 92 ? 7.898 1.394 -7.832 1.00 92.75 92 ASP A O 1
ATOM 716 N N . LYS A 1 93 ? 9.656 2.241 -6.722 1.00 91.81 93 LYS A N 1
ATOM 717 C CA . LYS A 1 93 ? 9.558 3.602 -7.282 1.00 91.81 93 LYS A CA 1
ATOM 718 C C . LYS A 1 93 ? 9.482 3.638 -8.812 1.00 91.81 93 LYS A C 1
ATOM 720 O O . LYS A 1 93 ? 8.780 4.476 -9.373 1.00 91.81 93 LYS A O 1
ATOM 725 N N . LYS A 1 94 ? 10.146 2.696 -9.493 1.00 93.25 94 LYS A N 1
ATOM 726 C CA . LYS A 1 94 ? 10.161 2.567 -10.964 1.00 93.25 94 LYS A CA 1
ATOM 727 C C . LYS A 1 94 ? 8.761 2.366 -11.574 1.00 93.25 94 LYS A C 1
ATOM 729 O O . LYS A 1 94 ? 8.547 2.708 -12.734 1.00 93.25 94 LYS A O 1
ATOM 734 N N . ASN A 1 95 ? 7.811 1.823 -10.807 1.00 94.38 95 ASN A N 1
ATOM 735 C CA . ASN A 1 95 ? 6.477 1.471 -11.295 1.00 94.38 95 ASN A CA 1
ATOM 736 C C . ASN A 1 95 ? 5.474 2.631 -11.188 1.00 94.38 95 ASN A C 1
ATOM 738 O O . ASN A 1 95 ? 4.459 2.627 -11.886 1.00 94.38 95 ASN A O 1
ATOM 742 N N . ILE A 1 96 ? 5.750 3.627 -10.337 1.00 95.44 96 ILE A N 1
ATOM 743 C CA . ILE A 1 96 ? 4.794 4.668 -9.928 1.00 95.44 96 ILE A CA 1
ATOM 744 C C . ILE A 1 96 ? 4.189 5.398 -11.131 1.00 95.44 96 ILE A C 1
ATOM 746 O O . ILE A 1 96 ? 2.968 5.469 -11.257 1.00 95.44 96 ILE A O 1
ATOM 750 N N . ASP A 1 97 ? 5.017 5.928 -12.033 1.00 96.31 97 ASP A N 1
ATOM 751 C CA . ASP A 1 97 ? 4.525 6.766 -13.134 1.00 96.31 97 ASP A CA 1
ATOM 752 C C . ASP A 1 97 ? 3.673 5.971 -14.131 1.00 96.31 97 ASP A C 1
ATOM 754 O O . ASP A 1 97 ? 2.629 6.444 -14.589 1.00 96.31 97 ASP A O 1
ATOM 758 N N . LYS A 1 98 ? 4.078 4.726 -14.411 1.00 95.44 98 LYS A N 1
ATOM 759 C CA . LYS A 1 98 ? 3.352 3.811 -15.297 1.00 95.44 98 LYS A CA 1
ATOM 760 C C . LYS A 1 98 ? 2.002 3.414 -14.707 1.00 95.44 98 LYS A C 1
ATOM 762 O O . LYS A 1 98 ? 1.007 3.395 -15.429 1.00 95.44 98 LYS A O 1
ATOM 767 N N . VAL A 1 99 ? 1.951 3.100 -13.414 1.00 96.88 99 VAL A N 1
ATOM 768 C CA . VAL A 1 99 ? 0.701 2.757 -12.723 1.00 96.88 99 VAL A CA 1
ATOM 769 C C . VAL A 1 99 ? -0.214 3.978 -12.655 1.00 96.88 99 VAL A C 1
ATOM 771 O O . VAL A 1 99 ? -1.379 3.888 -13.040 1.00 96.88 99 VAL A O 1
ATOM 774 N N . ARG A 1 100 ? 0.314 5.150 -12.271 1.00 97.19 100 ARG A N 1
ATOM 775 C CA . ARG A 1 100 ? -0.448 6.407 -12.195 1.00 97.19 100 ARG A CA 1
ATOM 776 C C . ARG A 1 100 ? -1.152 6.719 -13.513 1.00 97.19 100 ARG A C 1
ATOM 778 O O . ARG A 1 100 ? -2.341 7.030 -13.505 1.00 97.19 100 ARG A O 1
ATOM 785 N N . ALA A 1 101 ? -0.442 6.607 -14.636 1.00 96.81 101 ALA A N 1
ATOM 786 C CA . ALA A 1 101 ? -1.003 6.871 -15.959 1.00 96.81 101 ALA A CA 1
ATOM 787 C C . ALA A 1 101 ? -2.194 5.955 -16.303 1.00 96.81 101 ALA A C 1
ATOM 789 O O . ALA A 1 101 ? -3.138 6.400 -16.954 1.00 96.81 101 ALA A O 1
ATOM 790 N N . GLN A 1 102 ? -2.177 4.701 -15.843 1.00 96.12 102 GLN A N 1
ATOM 791 C CA . GLN A 1 102 ? -3.231 3.721 -16.122 1.00 96.12 102 GLN A CA 1
ATOM 792 C C . GLN A 1 102 ? -4.501 3.950 -15.297 1.00 96.12 102 GLN A C 1
ATOM 794 O O . GLN A 1 102 ? -5.604 3.726 -15.795 1.00 96.12 102 GLN A O 1
ATOM 799 N N . ILE A 1 103 ? -4.362 4.387 -14.043 1.00 97.12 103 ILE A N 1
ATOM 800 C CA . ILE A 1 103 ? -5.480 4.407 -13.089 1.00 97.12 103 ILE A CA 1
ATOM 801 C C . ILE A 1 103 ? -6.055 5.797 -12.815 1.00 97.12 103 ILE A C 1
ATOM 803 O O . ILE A 1 103 ? -7.224 5.907 -12.444 1.00 97.12 103 ILE A O 1
ATOM 807 N N . ALA A 1 104 ? -5.274 6.864 -13.013 1.00 96.69 104 ALA A N 1
ATOM 808 C CA . ALA A 1 104 ? -5.720 8.227 -12.725 1.00 96.69 104 ALA A CA 1
ATOM 809 C C . ALA A 1 104 ? -7.004 8.634 -13.481 1.00 96.69 104 ALA A C 1
ATOM 811 O O . ALA A 1 104 ? -7.872 9.246 -12.853 1.00 96.69 104 ALA A O 1
ATOM 812 N N . PRO A 1 105 ? -7.199 8.288 -14.775 1.00 96.88 105 PRO A N 1
ATOM 813 C CA . PRO A 1 105 ? -8.442 8.612 -15.479 1.00 96.88 105 PRO A CA 1
ATOM 814 C C . PRO A 1 105 ? -9.670 7.942 -14.854 1.00 96.88 105 PRO A C 1
ATOM 816 O O . PRO A 1 105 ? -10.685 8.601 -14.646 1.00 96.88 105 PRO A O 1
ATOM 819 N N . PHE A 1 106 ? -9.546 6.661 -14.496 1.00 96.31 106 PHE A N 1
ATOM 820 C CA . PHE A 1 106 ? -10.615 5.880 -13.875 1.00 96.31 106 PHE A CA 1
ATOM 821 C C . PHE A 1 106 ? -11.018 6.459 -12.516 1.00 96.31 106 PHE A C 1
ATOM 823 O O . PHE A 1 106 ? -12.193 6.702 -12.258 1.00 96.31 106 PHE A O 1
ATOM 830 N N . LEU A 1 107 ? -10.046 6.764 -11.654 1.00 95.75 107 LEU A N 1
ATOM 831 C CA . LEU A 1 107 ? -10.342 7.329 -10.335 1.00 95.75 107 LEU A CA 1
ATOM 832 C C . LEU A 1 107 ? -10.944 8.732 -10.431 1.00 95.75 107 LEU A C 1
ATOM 834 O O . LEU A 1 107 ? -11.853 9.063 -9.670 1.00 95.75 107 LEU A O 1
ATOM 838 N N . ARG A 1 108 ? -10.518 9.532 -11.416 1.00 95.69 108 ARG A N 1
ATOM 839 C CA . ARG A 1 108 ? -11.125 10.837 -11.692 1.00 95.69 108 ARG A CA 1
ATOM 840 C C . ARG A 1 108 ? -12.589 10.712 -12.117 1.00 95.69 108 ARG A C 1
ATOM 842 O O . ARG A 1 108 ? -13.410 11.478 -11.622 1.00 95.69 108 ARG A O 1
ATOM 849 N N . GLU A 1 109 ? -12.918 9.763 -12.993 1.00 95.44 109 GLU A N 1
ATOM 850 C CA . GLU A 1 109 ? -14.303 9.480 -13.405 1.00 95.44 109 GLU A CA 1
ATOM 851 C C . GLU A 1 109 ? -15.167 9.083 -12.204 1.00 95.44 109 GLU A C 1
ATOM 853 O O . GLU A 1 109 ? -16.257 9.617 -12.008 1.00 95.44 109 GLU A O 1
ATOM 858 N N . HIS A 1 110 ? -14.624 8.245 -11.322 1.00 94.38 110 HIS A N 1
ATOM 859 C CA . HIS A 1 110 ? -15.279 7.874 -10.076 1.00 94.38 110 HIS A CA 1
ATOM 860 C C . HIS A 1 110 ? -15.199 8.955 -8.991 1.00 94.38 110 HIS A C 1
ATOM 862 O O . HIS A 1 110 ? -15.726 8.734 -7.913 1.00 94.38 110 HIS A O 1
ATOM 868 N N . SER A 1 111 ? -14.599 10.127 -9.237 1.00 94.56 111 SER A N 1
ATOM 869 C CA . SER A 1 111 ? -14.325 11.196 -8.252 1.00 94.56 111 SER A CA 1
ATOM 870 C C . SER A 1 111 ? -13.730 10.678 -6.933 1.00 94.56 111 SER A C 1
ATOM 872 O O . SER A 1 111 ? -14.223 11.009 -5.856 1.00 94.56 111 SER A O 1
ATOM 874 N N . ILE A 1 112 ? -12.718 9.820 -7.042 1.00 95.88 112 ILE A N 1
ATOM 875 C CA . ILE A 1 112 ? -11.903 9.305 -5.939 1.00 95.88 112 ILE A CA 1
ATOM 876 C C . ILE A 1 112 ? -10.520 9.954 -6.059 1.00 95.88 112 ILE A C 1
ATOM 878 O O . ILE A 1 112 ? -9.925 9.959 -7.139 1.00 95.88 112 ILE A O 1
ATOM 882 N N . GLY A 1 113 ? -10.007 10.525 -4.969 1.00 96.19 113 GLY A N 1
ATOM 883 C CA . GLY A 1 113 ? -8.647 11.057 -4.919 1.00 96.19 113 GLY A CA 1
ATOM 884 C C . GLY A 1 113 ? -7.612 9.941 -5.062 1.00 96.19 113 GLY A C 1
ATOM 885 O O . GLY A 1 113 ? -7.791 8.862 -4.506 1.00 96.19 113 GLY A O 1
ATOM 886 N N . LEU A 1 114 ? -6.530 10.188 -5.799 1.00 97.19 114 LEU A N 1
ATOM 887 C CA . LEU A 1 114 ? -5.427 9.238 -5.955 1.00 97.19 114 LEU A CA 1
ATOM 888 C C . LEU A 1 114 ? -4.192 9.748 -5.216 1.00 97.19 114 LEU A C 1
ATOM 890 O O . LEU A 1 114 ? -3.664 10.805 -5.561 1.00 97.19 114 LEU A O 1
ATOM 894 N N . GLU A 1 115 ? -3.690 8.944 -4.288 1.00 97.19 115 GLU A N 1
ATOM 895 C CA . GLU A 1 115 ? -2.341 9.066 -3.747 1.00 97.19 115 GLU A CA 1
ATOM 896 C C . GLU A 1 115 ? -1.536 7.838 -4.173 1.00 97.19 115 GLU A C 1
ATOM 898 O O . GLU A 1 115 ? -1.989 6.710 -4.007 1.00 97.19 115 GLU A O 1
ATOM 903 N N . ILE A 1 116 ? -0.369 8.034 -4.785 1.00 97.62 116 ILE A N 1
ATOM 904 C CA . ILE A 1 116 ? 0.458 6.924 -5.269 1.00 97.62 116 ILE A CA 1
ATOM 905 C C . ILE A 1 116 ? 1.932 7.186 -4.991 1.00 97.62 116 ILE A C 1
ATOM 907 O O . ILE A 1 116 ? 2.469 8.228 -5.382 1.00 97.62 116 ILE A O 1
ATOM 911 N N . SER A 1 117 ? 2.566 6.200 -4.371 1.00 97.19 117 SER A N 1
ATOM 912 C CA . SER A 1 117 ? 3.970 6.185 -3.967 1.00 97.19 117 SER A CA 1
ATOM 913 C C . SER A 1 117 ? 4.514 4.751 -4.024 1.00 97.19 117 SER A C 1
ATOM 915 O O . SER A 1 117 ? 3.830 3.818 -4.467 1.00 97.19 117 SER A O 1
ATOM 917 N N . ASP A 1 118 ? 5.772 4.565 -3.631 1.00 94.88 118 ASP A N 1
ATOM 918 C CA . ASP A 1 118 ? 6.272 3.235 -3.304 1.00 94.88 118 ASP A CA 1
ATOM 919 C C . ASP A 1 118 ? 5.578 2.691 -2.054 1.00 94.88 118 ASP A C 1
ATOM 921 O O . ASP A 1 118 ? 4.961 3.414 -1.268 1.00 94.88 118 ASP A O 1
ATOM 925 N N . THR A 1 119 ? 5.631 1.375 -1.905 1.00 95.62 119 THR A N 1
ATOM 926 C CA . THR A 1 119 ? 4.801 0.681 -0.920 1.00 95.62 119 THR A CA 1
ATOM 927 C C . THR A 1 119 ? 5.154 1.025 0.524 1.00 95.62 119 THR A C 1
ATOM 929 O O . THR A 1 119 ? 4.262 1.008 1.370 1.00 95.62 119 THR A O 1
ATOM 932 N N . GLU A 1 120 ? 6.406 1.372 0.818 1.00 91.75 120 GLU A N 1
ATOM 933 C CA . GLU A 1 120 ? 6.814 1.785 2.162 1.00 91.75 120 GLU A CA 1
ATOM 934 C C . GLU A 1 120 ? 6.163 3.118 2.558 1.00 91.75 120 GLU A C 1
ATOM 936 O O . GLU A 1 120 ? 5.472 3.190 3.579 1.00 91.75 120 GLU A O 1
ATOM 941 N N . ASP A 1 121 ? 6.281 4.133 1.700 1.00 93.62 121 ASP A N 1
ATOM 942 C CA . ASP A 1 121 ? 5.652 5.438 1.914 1.00 93.62 121 ASP A CA 1
ATOM 943 C C . ASP A 1 121 ? 4.115 5.328 1.944 1.00 93.62 121 ASP A C 1
ATOM 945 O O . ASP A 1 121 ? 3.453 5.927 2.794 1.00 93.62 121 ASP A O 1
ATOM 949 N N . ALA A 1 122 ? 3.528 4.504 1.068 1.00 96.44 122 ALA A N 1
ATOM 950 C CA . ALA A 1 122 ? 2.081 4.281 1.019 1.00 96.44 122 ALA A CA 1
ATOM 951 C C . ALA A 1 122 ? 1.525 3.680 2.325 1.00 96.44 122 ALA A C 1
ATOM 953 O O . ALA A 1 122 ? 0.433 4.052 2.765 1.00 96.44 122 ALA A O 1
ATOM 954 N N . ILE A 1 123 ? 2.268 2.767 2.965 1.00 94.75 123 ILE A N 1
ATOM 955 C CA . ILE A 1 123 ? 1.899 2.197 4.270 1.00 94.75 123 ILE A CA 1
ATOM 956 C C . ILE A 1 123 ? 1.840 3.290 5.339 1.00 94.75 123 ILE A C 1
ATOM 958 O O . ILE A 1 123 ? 0.897 3.319 6.137 1.00 94.75 123 ILE A O 1
ATOM 962 N N . ALA A 1 124 ? 2.829 4.187 5.361 1.00 91.94 124 ALA A N 1
ATOM 963 C CA . ALA A 1 124 ? 2.880 5.273 6.331 1.00 91.94 124 ALA A CA 1
ATOM 964 C C . ALA A 1 124 ? 1.676 6.214 6.178 1.00 91.94 124 ALA A C 1
ATOM 966 O O . ALA A 1 124 ? 0.995 6.489 7.171 1.00 91.94 124 ALA A O 1
ATOM 967 N N . THR A 1 125 ? 1.359 6.635 4.946 1.00 94.50 125 THR A N 1
ATOM 968 C CA . THR A 1 125 ? 0.172 7.460 4.684 1.00 94.50 125 THR A CA 1
ATOM 969 C C . THR A 1 125 ? -1.111 6.732 5.081 1.00 94.50 125 THR A C 1
ATOM 971 O O . THR A 1 125 ? -1.948 7.309 5.779 1.00 94.50 125 THR A O 1
ATOM 974 N N . PHE A 1 126 ? -1.273 5.463 4.689 1.00 94.62 126 PHE A N 1
ATOM 975 C CA . PHE A 1 126 ? -2.477 4.698 5.013 1.00 94.62 126 PHE A CA 1
ATOM 976 C C . PHE A 1 126 ? -2.705 4.623 6.521 1.00 94.62 126 PHE A C 1
ATOM 978 O O . PHE A 1 126 ? -3.790 4.959 6.985 1.00 94.62 126 PHE A O 1
ATOM 985 N N . ASN A 1 127 ? -1.690 4.234 7.295 1.00 92.81 127 ASN A N 1
ATOM 986 C CA . ASN A 1 127 ? -1.818 4.128 8.747 1.00 92.81 127 ASN A CA 1
ATOM 987 C C . ASN A 1 127 ? -2.186 5.475 9.383 1.00 92.81 127 ASN A C 1
ATOM 989 O O . ASN A 1 127 ? -3.062 5.528 10.244 1.00 92.81 127 ASN A O 1
ATOM 993 N N . PHE A 1 128 ? -1.554 6.562 8.936 1.00 91.38 128 PHE A N 1
ATOM 994 C CA . PHE A 1 128 ? -1.843 7.901 9.438 1.00 91.38 128 PHE A CA 1
ATOM 995 C C . PHE A 1 128 ? -3.288 8.321 9.135 1.00 91.38 128 PHE A C 1
ATOM 997 O O . PHE A 1 128 ? -4.052 8.609 10.053 1.00 91.38 128 PHE A O 1
ATOM 1004 N N . LEU A 1 129 ? -3.711 8.283 7.871 1.00 90.88 129 LEU A N 1
ATOM 1005 C CA . LEU A 1 129 ? -5.067 8.691 7.489 1.00 90.88 129 LEU A CA 1
ATOM 1006 C C . LEU A 1 129 ? -6.151 7.758 8.045 1.00 90.88 129 LEU A C 1
ATOM 1008 O O . LEU A 1 129 ? -7.262 8.213 8.329 1.00 90.88 129 LEU A O 1
ATOM 1012 N N . ASN A 1 130 ? -5.838 6.472 8.228 1.00 90.12 130 ASN A N 1
ATOM 1013 C CA . ASN A 1 130 ? -6.758 5.530 8.853 1.00 90.12 130 ASN A CA 1
ATOM 1014 C C . ASN A 1 130 ? -6.946 5.855 10.343 1.00 90.12 130 ASN A C 1
ATOM 1016 O O . ASN A 1 130 ? -8.083 5.878 10.808 1.00 90.12 130 ASN A O 1
ATOM 1020 N N . SER A 1 131 ? -5.868 6.199 11.063 1.00 86.31 131 SER A N 1
ATOM 1021 C CA . SER A 1 131 ? -5.952 6.638 12.467 1.00 86.31 131 SER A CA 1
ATOM 1022 C C . SER A 1 131 ? -6.789 7.913 12.652 1.00 86.31 131 SER A C 1
ATOM 1024 O O . SER A 1 131 ? -7.503 8.037 13.642 1.00 86.31 131 SER A O 1
ATOM 1026 N N . GLU A 1 132 ? -6.813 8.815 11.660 1.00 86.12 132 GLU A N 1
ATOM 1027 C CA . GLU A 1 132 ? -7.708 9.987 11.653 1.00 86.12 132 GLU A CA 1
ATOM 1028 C C . GLU A 1 132 ? -9.192 9.634 11.409 1.00 86.12 132 GLU A C 1
ATOM 1030 O O . GLU A 1 132 ? -10.060 10.503 11.494 1.00 86.12 132 GLU A O 1
ATOM 1035 N N . GLY A 1 133 ? -9.510 8.377 11.082 1.00 81.19 133 GLY A N 1
ATOM 1036 C CA . GLY A 1 133 ? -10.879 7.918 10.842 1.00 81.19 133 GLY A CA 1
ATOM 1037 C C . GLY A 1 133 ? -11.475 8.381 9.510 1.00 81.19 133 GLY A C 1
ATOM 1038 O O . GLY A 1 133 ? -12.699 8.451 9.381 1.00 81.19 133 GLY A O 1
ATOM 1039 N N . ARG A 1 134 ? -10.639 8.708 8.516 1.00 83.06 134 ARG A N 1
ATOM 1040 C CA . ARG A 1 134 ? -11.103 9.117 7.180 1.00 83.06 134 ARG A CA 1
ATOM 1041 C C . ARG A 1 134 ? -11.631 7.936 6.361 1.00 83.06 134 ARG A C 1
ATOM 1043 O O . ARG A 1 134 ? -11.205 6.795 6.539 1.00 83.06 134 ARG A O 1
ATOM 1050 N N . TYR A 1 135 ? -12.509 8.218 5.395 1.00 87.50 135 TYR A N 1
ATOM 1051 C CA . TYR A 1 135 ? -12.979 7.231 4.417 1.00 87.50 135 TYR A CA 1
ATOM 1052 C C . TYR A 1 135 ? -11.919 6.997 3.340 1.00 87.50 135 TYR A C 1
ATOM 1054 O O . TYR A 1 135 ? -11.992 7.528 2.232 1.00 87.50 135 TYR A O 1
ATOM 1062 N N . ILE A 1 136 ? -10.906 6.212 3.690 1.00 93.88 136 ILE A N 1
ATOM 1063 C CA . ILE A 1 136 ? -9.795 5.867 2.804 1.00 93.88 136 ILE A CA 1
ATOM 1064 C C . ILE A 1 136 ? -9.745 4.369 2.516 1.00 93.88 136 ILE A C 1
ATOM 1066 O O . ILE A 1 136 ? -10.301 3.555 3.253 1.00 93.88 136 ILE A O 1
ATOM 1070 N N . ALA A 1 137 ? -9.034 4.000 1.459 1.00 96.00 137 ALA A N 1
ATOM 1071 C CA . ALA A 1 137 ? -8.616 2.627 1.212 1.00 96.00 137 ALA A CA 1
ATOM 1072 C C . ALA A 1 137 ? -7.196 2.611 0.650 1.00 96.00 137 ALA A C 1
ATOM 1074 O O . ALA A 1 137 ? -6.719 3.628 0.142 1.00 96.00 137 ALA A O 1
ATOM 1075 N N . ALA A 1 138 ? -6.538 1.455 0.705 1.00 97.19 138 ALA A N 1
ATOM 1076 C CA . ALA A 1 138 ? -5.254 1.262 0.049 1.00 97.19 138 ALA A CA 1
ATOM 1077 C C . ALA A 1 138 ? -5.208 -0.010 -0.799 1.00 97.19 138 ALA A C 1
ATOM 1079 O O . ALA A 1 138 ? -5.728 -1.048 -0.402 1.00 97.19 138 ALA A O 1
ATOM 1080 N N . GLY A 1 139 ? -4.553 0.057 -1.955 1.00 97.69 139 GLY A N 1
ATOM 1081 C CA . GLY A 1 139 ? -4.098 -1.105 -2.716 1.00 97.69 139 GLY A CA 1
ATOM 1082 C C . GLY A 1 139 ? -2.580 -1.187 -2.632 1.00 97.69 139 GLY A C 1
ATOM 1083 O O . GLY A 1 139 ? -1.896 -0.303 -3.142 1.00 97.69 139 GLY A O 1
ATOM 1084 N N . LEU A 1 140 ? -2.046 -2.214 -1.973 1.00 97.50 140 LEU A N 1
ATOM 1085 C CA . LEU A 1 140 ? -0.609 -2.363 -1.752 1.00 97.50 140 LEU A CA 1
ATOM 1086 C C . LEU A 1 140 ? -0.070 -3.567 -2.520 1.00 97.50 140 LEU A C 1
ATOM 1088 O O . LEU A 1 140 ? -0.515 -4.697 -2.315 1.00 97.50 140 LEU A O 1
ATOM 1092 N N . TYR A 1 141 ? 0.922 -3.321 -3.369 1.00 97.25 141 TYR A N 1
ATOM 1093 C CA . TYR A 1 141 ? 1.728 -4.344 -4.026 1.00 97.25 141 TYR A CA 1
ATOM 1094 C C . TYR A 1 141 ? 3.087 -4.446 -3.308 1.00 97.25 141 TYR A C 1
ATOM 1096 O O . TYR A 1 141 ? 3.734 -3.416 -3.118 1.00 97.25 141 TYR A O 1
ATOM 1104 N N . PRO A 1 142 ? 3.539 -5.624 -2.845 1.00 94.81 142 PRO A N 1
ATOM 1105 C CA . PRO A 1 142 ? 4.836 -5.740 -2.183 1.00 94.81 142 PRO A CA 1
ATOM 1106 C C . PRO A 1 142 ? 5.970 -5.461 -3.187 1.00 94.81 142 PRO A C 1
ATOM 1108 O O . PRO A 1 142 ? 5.840 -5.830 -4.350 1.00 94.81 142 PRO A O 1
ATOM 1111 N N . PRO A 1 143 ? 7.062 -4.790 -2.791 1.00 91.94 143 PRO A N 1
ATOM 1112 C CA . PRO A 1 143 ? 8.163 -4.496 -3.705 1.00 91.94 143 PRO A CA 1
ATOM 1113 C C . PRO A 1 143 ? 8.858 -5.783 -4.167 1.00 91.94 143 PRO A C 1
ATOM 1115 O O . PRO A 1 143 ? 8.918 -6.761 -3.418 1.00 91.94 143 PRO A O 1
ATOM 1118 N N . ASP A 1 144 ? 9.403 -5.774 -5.387 1.00 86.12 144 ASP A N 1
ATOM 1119 C CA . ASP A 1 144 ? 10.127 -6.934 -5.923 1.00 86.12 144 ASP A CA 1
ATOM 1120 C C . ASP A 1 144 ? 11.454 -7.140 -5.169 1.00 86.12 144 ASP A C 1
ATOM 1122 O O . ASP A 1 144 ? 11.896 -8.273 -4.971 1.00 86.12 144 ASP A O 1
ATOM 1126 N N . ASP A 1 145 ? 12.071 -6.037 -4.730 1.00 78.00 145 ASP A N 1
ATOM 1127 C CA . ASP A 1 145 ? 13.305 -6.015 -3.951 1.00 78.00 145 ASP A CA 1
ATOM 1128 C C . ASP A 1 145 ? 13.174 -5.053 -2.762 1.00 78.00 145 ASP A C 1
ATOM 1130 O O . ASP A 1 145 ? 12.637 -3.953 -2.888 1.00 78.00 145 ASP A O 1
ATOM 1134 N N . LEU A 1 146 ? 13.669 -5.463 -1.594 1.00 74.19 146 LEU A N 1
ATOM 1135 C CA . LEU A 1 146 ? 13.673 -4.632 -0.393 1.00 74.19 146 LEU A CA 1
ATOM 1136 C C . LEU A 1 146 ? 15.117 -4.257 -0.062 1.00 74.19 146 LEU A C 1
ATOM 1138 O O . LEU A 1 146 ? 15.835 -5.008 0.601 1.00 74.19 146 LEU A O 1
ATOM 1142 N N . ILE A 1 147 ? 15.535 -3.077 -0.517 1.00 69.25 147 ILE A N 1
ATOM 1143 C CA . ILE A 1 147 ? 16.862 -2.541 -0.213 1.00 69.25 147 ILE A CA 1
ATOM 1144 C C . ILE A 1 147 ? 16.832 -1.968 1.204 1.00 69.25 147 ILE A C 1
ATOM 1146 O O . ILE A 1 147 ? 16.272 -0.902 1.432 1.00 69.25 147 ILE A O 1
ATOM 1150 N N . ILE A 1 148 ? 17.459 -2.667 2.148 1.00 67.00 148 ILE A N 1
ATOM 1151 C CA . ILE A 1 148 ? 17.648 -2.174 3.515 1.00 67.00 148 ILE A CA 1
ATOM 1152 C C . ILE A 1 148 ? 18.934 -1.350 3.538 1.00 67.00 148 ILE A C 1
ATOM 1154 O O . ILE A 1 148 ? 20.022 -1.879 3.307 1.00 67.00 148 ILE A O 1
ATOM 1158 N N . THR A 1 149 ? 18.825 -0.055 3.818 1.00 69.00 149 THR A N 1
ATOM 1159 C CA . THR A 1 149 ? 19.995 0.814 3.986 1.00 69.00 149 THR A CA 1
ATOM 1160 C C . THR A 1 149 ? 20.771 0.453 5.255 1.00 69.00 149 THR A C 1
ATOM 1162 O O . THR A 1 149 ? 20.202 -0.029 6.235 1.00 69.00 149 THR A O 1
ATOM 1165 N N . ASP A 1 150 ? 22.069 0.767 5.305 1.00 68.75 150 ASP A N 1
ATOM 1166 C CA . ASP A 1 150 ? 22.895 0.541 6.505 1.00 68.75 150 ASP A CA 1
ATOM 1167 C C . ASP A 1 150 ? 22.326 1.235 7.754 1.00 68.75 150 ASP A C 1
ATOM 1169 O O . ASP A 1 150 ? 22.445 0.737 8.875 1.00 68.75 150 ASP A O 1
ATOM 1173 N N . ALA A 1 151 ? 21.661 2.379 7.571 1.00 65.38 151 ALA A N 1
ATOM 1174 C CA . ALA A 1 151 ? 20.988 3.093 8.648 1.00 65.38 151 ALA A CA 1
ATOM 1175 C C . ALA A 1 151 ? 19.764 2.323 9.171 1.00 65.38 151 ALA A C 1
ATOM 1177 O O . ALA A 1 151 ? 19.555 2.245 10.382 1.00 65.38 151 ALA A O 1
ATOM 1178 N N . GLU A 1 152 ? 18.958 1.740 8.283 1.00 64.62 152 GLU A N 1
ATOM 1179 C CA . GLU A 1 152 ? 17.821 0.888 8.652 1.00 64.62 152 GLU A CA 1
ATOM 1180 C C . GLU A 1 152 ? 18.278 -0.410 9.296 1.00 64.62 152 GLU A C 1
ATOM 1182 O O . GLU A 1 152 ? 17.727 -0.800 10.325 1.00 64.62 152 GLU A O 1
ATOM 1187 N N . TYR A 1 153 ? 19.333 -1.020 8.757 1.00 64.50 153 TYR A N 1
ATOM 1188 C CA . TYR A 1 153 ? 19.973 -2.185 9.345 1.00 64.50 153 TYR A CA 1
ATOM 1189 C C . TYR A 1 153 ? 20.494 -1.870 10.750 1.00 64.50 153 TYR A C 1
ATOM 1191 O O . TYR A 1 153 ? 20.189 -2.595 11.690 1.00 64.50 153 TYR A O 1
ATOM 1199 N N . GLY A 1 154 ? 21.187 -0.744 10.943 1.00 61.38 154 GLY A N 1
ATOM 1200 C CA . GLY A 1 154 ? 21.652 -0.297 12.258 1.00 61.38 154 GLY A CA 1
ATOM 1201 C C . GLY A 1 154 ? 20.508 -0.042 13.245 1.00 61.38 154 GLY A C 1
ATOM 1202 O O . GLY A 1 154 ? 20.604 -0.410 14.416 1.00 61.38 154 GLY A O 1
ATOM 1203 N N . ARG A 1 155 ? 19.383 0.528 12.788 1.00 62.06 155 ARG A N 1
ATOM 1204 C CA . ARG A 1 155 ? 18.171 0.680 13.615 1.00 62.06 155 ARG A CA 1
ATOM 1205 C C . ARG A 1 155 ? 17.561 -0.671 13.984 1.00 62.06 155 ARG A C 1
ATOM 1207 O O . ARG A 1 155 ? 17.221 -0.867 15.147 1.00 62.06 155 ARG A O 1
ATOM 1214 N N . ALA A 1 156 ? 17.443 -1.594 13.033 1.00 61.25 156 ALA A N 1
ATOM 1215 C CA . ALA A 1 156 ? 16.938 -2.943 13.273 1.00 61.25 156 ALA A CA 1
ATOM 1216 C C . ALA A 1 156 ? 17.852 -3.728 14.226 1.00 61.25 156 ALA A C 1
ATOM 1218 O O . ALA A 1 156 ? 17.370 -4.367 15.158 1.00 61.25 156 ALA A O 1
ATOM 1219 N N . MET A 1 157 ? 19.169 -3.604 14.062 1.00 61.34 157 MET A N 1
ATOM 1220 C CA . MET A 1 157 ? 20.161 -4.236 14.926 1.00 61.34 157 MET A CA 1
ATOM 1221 C C . MET A 1 157 ? 20.146 -3.654 16.342 1.00 61.34 157 MET A C 1
ATOM 1223 O O . MET A 1 157 ? 20.323 -4.391 17.296 1.00 61.34 157 MET A O 1
ATOM 1227 N N . ASN A 1 158 ? 19.840 -2.363 16.503 1.00 58.56 158 ASN A N 1
ATOM 1228 C CA . ASN A 1 158 ? 19.602 -1.760 17.820 1.00 58.56 158 ASN A CA 1
ATOM 1229 C C . ASN A 1 158 ? 18.284 -2.219 18.477 1.00 58.56 158 ASN A C 1
ATOM 1231 O O . ASN A 1 158 ? 18.114 -2.066 19.687 1.00 58.56 158 ASN A O 1
ATOM 1235 N N . LEU A 1 159 ? 17.323 -2.734 17.699 1.00 60.12 159 LEU A N 1
ATOM 1236 C CA . LEU A 1 159 ? 16.080 -3.321 18.219 1.00 60.12 159 LEU A CA 1
ATOM 1237 C C . LEU A 1 159 ? 16.252 -4.794 18.598 1.00 60.12 159 LEU A C 1
ATOM 1239 O O . LEU A 1 159 ? 15.590 -5.259 19.528 1.00 60.12 159 LEU A O 1
ATOM 1243 N N . LEU A 1 160 ? 17.137 -5.512 17.907 1.00 57.22 160 LEU A N 1
ATOM 1244 C CA . LEU A 1 160 ? 17.652 -6.794 18.361 1.00 57.22 160 LEU A CA 1
ATOM 1245 C C . LEU A 1 160 ? 18.491 -6.518 19.611 1.00 57.22 160 LEU A C 1
ATOM 1247 O O . LEU A 1 160 ? 19.649 -6.127 19.518 1.00 57.22 160 LEU A O 1
ATOM 1251 N N . ARG A 1 161 ? 17.903 -6.676 20.804 1.00 52.47 161 ARG A N 1
ATOM 1252 C CA . ARG A 1 161 ? 18.702 -6.739 22.036 1.00 52.47 161 ARG A CA 1
ATOM 1253 C C . ARG A 1 161 ? 19.880 -7.680 21.773 1.00 52.47 161 ARG A C 1
ATOM 1255 O O . ARG A 1 161 ? 19.668 -8.758 21.213 1.00 52.47 161 ARG A O 1
ATOM 1262 N N . ALA A 1 162 ? 21.093 -7.270 22.152 1.00 49.84 162 ALA A N 1
ATOM 1263 C CA . ALA A 1 162 ? 22.223 -8.192 22.182 1.00 49.84 162 ALA A CA 1
ATOM 1264 C C . ALA A 1 162 ? 21.748 -9.452 22.916 1.00 49.84 162 ALA A C 1
ATOM 1266 O O . ALA A 1 162 ? 21.036 -9.333 23.918 1.00 49.84 162 ALA A O 1
ATOM 1267 N N . TRP A 1 163 ? 22.032 -10.634 22.379 1.00 47.94 163 TRP A N 1
AT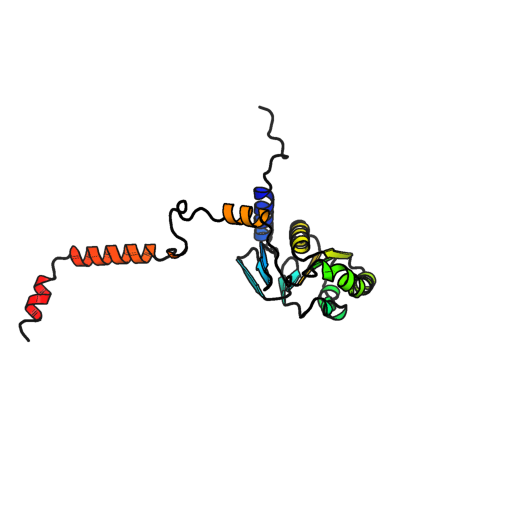OM 1268 C CA . TRP A 1 163 ? 21.480 -11.904 22.875 1.00 47.94 163 TRP A CA 1
ATOM 1269 C C . TRP A 1 163 ? 21.806 -12.119 24.367 1.00 47.94 163 TRP A C 1
ATOM 1271 O O . TRP A 1 163 ? 21.065 -12.746 25.109 1.00 47.94 163 TRP A O 1
ATOM 1281 N N . ASP A 1 164 ? 22.878 -11.471 24.791 1.00 50.16 164 ASP A 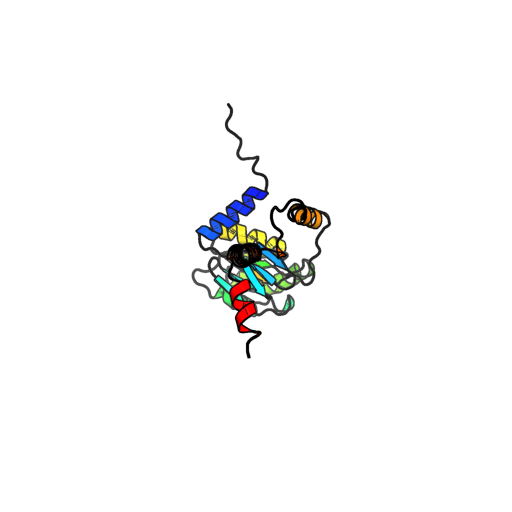N 1
ATOM 1282 C CA . ASP A 1 164 ? 23.480 -11.303 26.104 1.00 50.16 164 ASP A CA 1
ATOM 1283 C C . ASP A 1 164 ? 22.747 -10.311 27.044 1.00 50.16 164 ASP A C 1
ATOM 1285 O O . ASP A 1 164 ? 23.074 -10.224 28.224 1.00 50.16 164 ASP A O 1
ATOM 1289 N N . THR A 1 165 ? 21.724 -9.590 26.566 1.00 54.50 165 THR A N 1
ATOM 1290 C CA . THR A 1 165 ? 20.877 -8.651 27.346 1.00 54.50 165 THR A CA 1
ATOM 1291 C C . THR A 1 165 ? 19.405 -9.061 27.430 1.00 54.50 165 THR A C 1
ATOM 1293 O O . THR A 1 165 ? 18.566 -8.286 27.907 1.00 54.50 165 THR A O 1
ATOM 1296 N N . VAL A 1 166 ? 19.070 -10.253 26.937 1.00 48.44 166 VAL A N 1
ATOM 1297 C CA . VAL A 1 166 ? 17.747 -10.857 27.105 1.00 48.44 166 VAL A CA 1
ATOM 1298 C C . VAL A 1 166 ? 17.854 -11.834 28.274 1.00 48.44 166 VAL A C 1
ATOM 1300 O O . VAL A 1 166 ? 18.662 -12.753 28.212 1.00 48.44 166 VAL A O 1
ATOM 1303 N N . GLU A 1 167 ? 17.091 -11.613 29.353 1.00 52.12 167 GLU A N 1
ATOM 1304 C CA . GLU A 1 167 ? 17.097 -12.506 30.531 1.00 52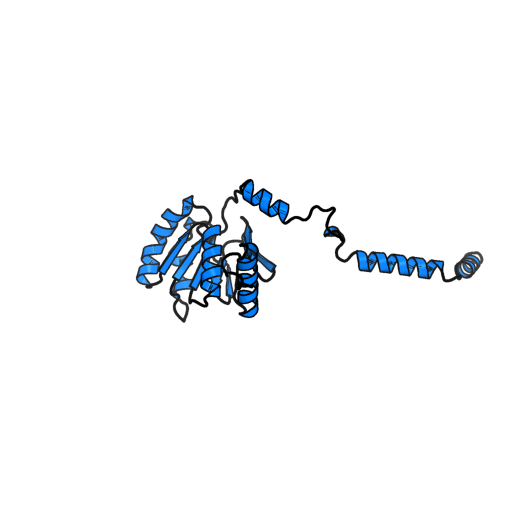.12 167 GLU A CA 1
ATOM 1305 C C . GLU A 1 167 ? 16.720 -13.950 30.155 1.00 52.12 167 GLU A C 1
ATOM 1307 O O . GLU A 1 167 ? 17.227 -14.889 30.760 1.00 52.12 167 GLU A O 1
ATOM 1312 N N . GLU A 1 168 ? 15.924 -14.130 29.093 1.00 51.41 168 GLU A N 1
ATOM 1313 C CA . GLU A 1 168 ? 15.580 -15.430 28.520 1.00 51.41 168 GLU A CA 1
ATOM 1314 C C . GLU A 1 168 ? 15.678 -15.434 26.991 1.00 51.41 168 GLU A C 1
ATOM 1316 O O . GLU A 1 168 ? 15.279 -14.502 26.291 1.00 51.41 168 GLU A O 1
ATOM 1321 N N . HIS A 1 169 ? 16.209 -16.524 26.451 1.00 49.34 169 HIS A N 1
ATOM 1322 C CA . HIS A 1 169 ? 16.488 -16.666 25.030 1.00 49.34 169 HIS A CA 1
ATOM 1323 C C . HIS A 1 169 ? 15.200 -16.964 24.228 1.00 49.34 169 HIS A C 1
ATOM 1325 O O . HIS A 1 169 ? 14.445 -17.861 24.608 1.00 49.34 169 HIS A O 1
ATOM 1331 N N . PRO A 1 170 ? 14.976 -16.354 23.049 1.00 46.19 170 PRO A N 1
ATOM 1332 C CA . PRO A 1 170 ? 13.754 -16.560 22.255 1.00 46.19 170 PRO A CA 1
ATOM 1333 C C . PRO A 1 170 ? 13.521 -18.007 21.787 1.00 46.19 170 PRO A C 1
ATOM 1335 O O . PRO A 1 170 ? 12.383 -18.410 21.575 1.00 46.19 170 PRO A O 1
ATOM 1338 N N . LEU A 1 171 ? 14.593 -18.796 21.633 1.00 48.41 171 LEU A N 1
ATOM 1339 C CA . LEU A 1 171 ? 14.523 -20.230 21.303 1.00 48.41 171 LEU A CA 1
ATOM 1340 C C . LEU A 1 171 ? 14.125 -21.117 22.495 1.00 48.41 171 LEU A C 1
ATOM 1342 O O . LEU A 1 171 ? 13.813 -22.287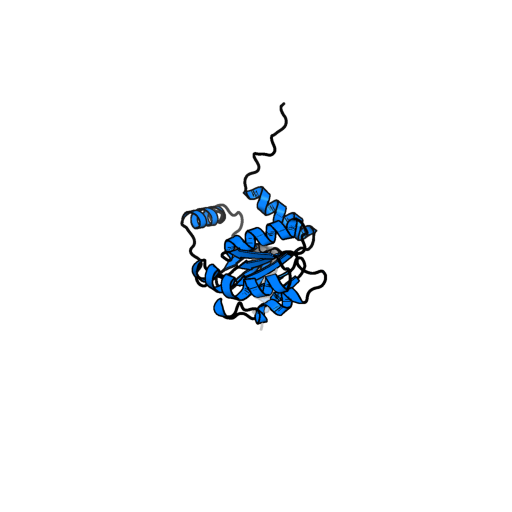 22.297 1.00 48.41 171 LEU A O 1
ATOM 1346 N N . PHE A 1 172 ? 14.154 -20.572 23.712 1.00 48.66 172 PHE A N 1
ATOM 1347 C CA . PHE A 1 172 ? 13.796 -21.264 24.951 1.00 48.66 172 PHE A CA 1
ATOM 1348 C C . PHE A 1 172 ? 12.449 -20.798 25.521 1.00 48.66 172 PHE A C 1
ATOM 1350 O O . PHE A 1 172 ? 12.040 -21.274 26.579 1.00 48.66 172 PHE A O 1
ATOM 1357 N N . TRP A 1 173 ? 11.715 -19.937 24.803 1.00 44.81 173 TRP A N 1
ATOM 1358 C CA . TRP A 1 173 ? 10.368 -19.530 25.201 1.00 44.81 173 TRP A CA 1
ATOM 1359 C C . TRP A 1 173 ? 9.450 -20.762 25.256 1.00 44.81 173 TRP A C 1
ATOM 1361 O O . TRP A 1 173 ? 9.142 -21.373 24.234 1.00 44.81 173 TRP A O 1
ATOM 1371 N N . GLY A 1 174 ? 9.023 -21.131 26.467 1.00 47.97 174 GLY A N 1
ATOM 1372 C CA . GLY A 1 174 ? 8.153 -22.283 26.728 1.00 47.97 174 GLY A CA 1
ATOM 1373 C C . GLY A 1 174 ? 8.892 -23.595 27.018 1.00 47.97 174 GLY A C 1
ATOM 1374 O O . GLY A 1 174 ? 8.244 -24.594 27.319 1.00 47.97 174 GLY A O 1
ATOM 1375 N N . LEU A 1 175 ? 10.231 -23.605 26.971 1.00 43.34 175 LEU A N 1
ATOM 1376 C CA . LEU A 1 175 ? 11.035 -24.715 27.489 1.00 43.34 175 LEU A CA 1
ATOM 1377 C C . LEU A 1 175 ? 11.279 -24.583 28.994 1.00 43.34 175 LEU A C 1
ATOM 1379 O O . LEU A 1 175 ? 11.441 -25.614 29.636 1.00 43.34 175 LEU A O 1
ATOM 1383 N N . ASP A 1 176 ? 11.246 -23.381 29.574 1.00 47.19 176 ASP A N 1
ATOM 1384 C CA . ASP A 1 176 ? 11.522 -23.198 31.007 1.00 47.19 176 ASP A CA 1
ATOM 1385 C C . ASP A 1 176 ? 10.467 -23.867 31.908 1.00 47.19 176 ASP A C 1
ATOM 1387 O O . ASP A 1 176 ? 10.816 -24.567 32.856 1.00 47.19 176 ASP A O 1
ATOM 1391 N N . ASP A 1 177 ? 9.182 -23.819 31.530 1.00 50.25 177 ASP A N 1
ATOM 1392 C CA . ASP A 1 177 ? 8.124 -24.599 32.198 1.00 50.25 177 ASP A CA 1
ATOM 1393 C C . ASP A 1 177 ? 8.398 -26.115 32.137 1.00 50.25 177 ASP A C 1
ATOM 1395 O O . ASP A 1 177 ? 8.108 -26.849 33.084 1.00 50.25 177 ASP A O 1
ATOM 1399 N N . SER A 1 178 ? 8.991 -26.598 31.035 1.00 49.22 178 SER A N 1
ATOM 1400 C CA . SER A 1 178 ? 9.329 -28.015 30.845 1.00 49.22 178 SER A CA 1
ATOM 1401 C C . SER A 1 178 ? 10.626 -28.430 31.547 1.00 49.22 178 SER A C 1
ATOM 1403 O O . SER A 1 178 ? 10.724 -29.560 32.021 1.00 49.22 178 SER A O 1
ATOM 1405 N N . ILE A 1 179 ? 11.607 -27.526 31.646 1.00 52.03 179 ILE A N 1
ATOM 1406 C CA . ILE A 1 179 ? 12.888 -27.746 32.325 1.00 52.03 179 ILE A CA 1
ATOM 1407 C C . ILE A 1 179 ? 12.662 -27.726 33.835 1.00 52.03 179 ILE A C 1
ATOM 1409 O O . ILE A 1 179 ? 13.106 -28.647 34.516 1.00 52.03 179 ILE A O 1
ATOM 1413 N N . ASN A 1 180 ? 11.874 -26.775 34.343 1.00 54.97 180 ASN A N 1
ATOM 1414 C CA . ASN A 1 180 ? 11.465 -26.744 35.744 1.00 54.97 180 ASN A CA 1
ATOM 1415 C C . ASN A 1 180 ? 10.597 -27.961 36.099 1.00 54.97 180 ASN A C 1
ATOM 1417 O O . ASN A 1 180 ? 10.837 -28.587 37.129 1.00 54.97 180 ASN A O 1
ATOM 1421 N N . GLN A 1 181 ? 9.664 -28.388 35.230 1.00 55.62 181 GLN A N 1
ATOM 1422 C CA . GLN A 1 181 ? 8.957 -29.666 35.419 1.00 55.62 181 GLN A CA 1
ATOM 1423 C C . GLN A 1 181 ? 9.906 -30.867 35.422 1.00 55.62 181 GLN A C 1
ATOM 1425 O O . GLN A 1 181 ? 9.730 -31.771 36.237 1.00 55.62 181 GLN A O 1
ATOM 1430 N N . ALA A 1 182 ? 10.896 -30.909 34.529 1.00 52.19 182 ALA A N 1
ATOM 1431 C CA . ALA A 1 182 ? 11.867 -31.995 34.474 1.00 52.19 182 ALA A CA 1
ATOM 1432 C C . ALA A 1 182 ? 12.737 -32.033 35.740 1.00 52.19 182 ALA A C 1
ATOM 1434 O O . ALA A 1 182 ? 12.949 -33.112 36.291 1.00 52.19 182 ALA A O 1
ATOM 1435 N N . GLU A 1 183 ? 13.176 -30.884 36.255 1.00 54.09 183 GLU A N 1
ATOM 1436 C CA . GLU A 1 183 ? 13.909 -30.797 37.520 1.00 54.09 183 GLU A CA 1
ATOM 1437 C C . GLU A 1 183 ? 13.050 -31.186 38.727 1.00 54.09 183 GLU A C 1
ATOM 1439 O O . GLU A 1 183 ? 13.533 -31.909 39.602 1.00 54.09 183 GLU A O 1
ATOM 1444 N N . ASP A 1 184 ? 11.777 -30.781 38.771 1.00 52.88 184 ASP A N 1
ATOM 1445 C CA . ASP A 1 184 ? 10.850 -31.156 39.845 1.00 52.88 184 ASP A CA 1
ATOM 1446 C C . ASP A 1 184 ? 10.506 -32.650 39.804 1.00 52.88 184 ASP A C 1
ATOM 1448 O O . ASP A 1 184 ? 10.428 -33.307 40.845 1.00 52.88 184 ASP A O 1
ATOM 1452 N N . LEU A 1 185 ? 10.371 -33.232 38.607 1.00 54.38 185 LEU A N 1
ATOM 1453 C CA . LEU A 1 185 ? 10.210 -34.675 38.418 1.00 54.38 185 LEU A CA 1
ATOM 1454 C C . LEU A 1 185 ?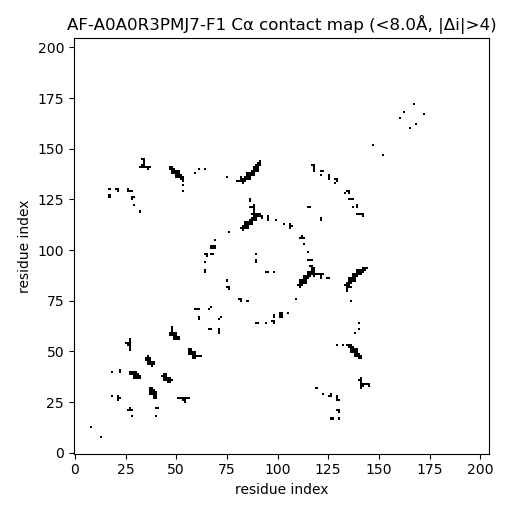 11.463 -35.431 38.866 1.00 54.38 185 LEU A C 1
ATOM 1456 O O . LEU A 1 185 ? 11.348 -36.415 39.592 1.00 54.38 185 LEU A O 1
ATOM 1460 N N . VAL A 1 186 ? 12.657 -34.961 38.498 1.00 52.75 186 VAL A N 1
ATOM 1461 C CA . VAL A 1 186 ? 13.935 -35.562 38.907 1.00 52.75 186 VAL A CA 1
ATOM 1462 C C . VAL A 1 186 ? 14.131 -35.446 40.419 1.00 52.75 186 VAL A C 1
ATOM 1464 O O . VAL A 1 186 ? 14.481 -36.439 41.055 1.00 52.75 186 VAL A O 1
ATOM 1467 N N . LYS A 1 187 ? 13.825 -34.296 41.033 1.00 53.09 187 LYS A N 1
ATOM 1468 C CA . LYS A 1 187 ? 13.829 -34.131 42.494 1.00 53.09 187 LYS A CA 1
ATOM 1469 C C . LYS A 1 187 ? 12.819 -35.044 43.164 1.00 53.09 187 LYS A C 1
ATOM 1471 O O . LYS A 1 187 ? 13.158 -35.657 44.168 1.00 53.09 187 LYS A O 1
ATOM 1476 N N . LYS A 1 188 ? 11.606 -35.185 42.629 1.00 51.12 188 LYS A N 1
ATOM 1477 C CA . LYS A 1 188 ? 10.573 -36.081 43.172 1.00 51.12 188 LYS A CA 1
ATOM 1478 C C . LYS A 1 188 ? 10.972 -37.556 43.075 1.00 51.12 188 LYS A C 1
ATOM 1480 O O . LYS A 1 188 ? 10.715 -38.314 44.004 1.00 51.12 188 LYS A O 1
ATOM 1485 N N . ILE A 1 189 ? 11.642 -37.945 41.990 1.00 51.12 189 ILE A N 1
ATOM 1486 C CA . ILE A 1 189 ? 12.201 -39.289 41.791 1.00 51.12 189 ILE A CA 1
ATOM 1487 C C . ILE A 1 189 ? 13.369 -39.543 42.758 1.00 51.12 189 ILE A C 1
ATOM 1489 O O . ILE A 1 189 ? 13.474 -40.635 43.307 1.00 51.12 189 ILE A O 1
ATOM 1493 N N . TRP A 1 190 ? 14.213 -38.541 43.017 1.00 47.75 190 TRP A N 1
ATOM 1494 C CA . TRP A 1 190 ? 15.388 -38.681 43.886 1.00 47.75 190 TRP A CA 1
ATOM 1495 C C . TRP A 1 190 ? 15.135 -38.439 45.380 1.00 47.75 190 TRP A C 1
ATOM 1497 O O . TRP A 1 190 ? 15.931 -38.883 46.203 1.00 47.75 190 TRP A O 1
ATOM 1507 N N . SER A 1 191 ? 14.042 -37.770 45.755 1.00 51.22 191 SER A N 1
ATOM 1508 C CA . SER A 1 191 ? 13.676 -37.493 47.157 1.00 51.22 191 SER A CA 1
ATOM 1509 C C . SER A 1 191 ? 12.721 -38.526 47.768 1.00 51.22 191 SER A C 1
ATOM 1511 O O . SER A 1 191 ? 12.537 -38.540 48.984 1.00 51.22 191 SER A O 1
ATOM 1513 N N . GLY A 1 192 ? 12.146 -39.421 46.957 1.00 47.94 192 GLY A N 1
ATOM 1514 C CA . GLY A 1 192 ? 11.308 -40.532 47.407 1.00 47.94 192 GLY A CA 1
ATOM 1515 C C . GLY A 1 192 ? 12.072 -41.855 47.402 1.00 47.94 192 GLY A C 1
ATOM 1516 O O . GLY A 1 192 ? 12.239 -42.475 46.356 1.00 47.94 192 GLY A O 1
ATOM 1517 N N . GLY A 1 193 ? 12.530 -42.298 48.574 1.00 52.78 193 GLY A N 1
ATOM 1518 C CA . GLY A 1 193 ? 13.303 -43.528 48.779 1.00 52.78 193 GLY A CA 1
ATOM 1519 C C . GLY A 1 193 ? 12.535 -44.837 48.545 1.00 52.78 193 GLY A C 1
ATOM 1520 O O . GLY A 1 193 ? 12.358 -45.611 49.478 1.00 52.78 193 GLY A O 1
ATOM 1521 N N . ASP A 1 194 ? 12.132 -45.120 47.305 1.00 53.28 194 ASP A N 1
ATOM 1522 C CA . ASP A 1 194 ? 11.519 -46.401 46.906 1.00 53.28 194 ASP A CA 1
ATOM 1523 C C . ASP A 1 194 ? 12.270 -47.104 45.748 1.00 53.28 194 ASP A C 1
ATOM 1525 O O . ASP A 1 194 ? 11.743 -48.017 45.113 1.00 53.28 194 ASP A O 1
ATOM 1529 N N . PHE A 1 195 ? 13.540 -46.755 45.496 1.00 46.81 195 PHE A N 1
ATOM 1530 C CA . PHE A 1 195 ? 14.389 -47.499 44.548 1.00 46.81 195 PHE A CA 1
ATOM 1531 C C . PHE A 1 195 ? 14.837 -48.874 45.075 1.00 46.81 195 PHE A C 1
ATOM 1533 O O . PHE A 1 195 ? 15.063 -49.784 44.276 1.00 46.81 195 PHE A O 1
ATOM 1540 N N . GLU A 1 196 ? 14.915 -49.079 46.396 1.00 51.41 196 GLU A N 1
ATOM 1541 C CA . GLU A 1 196 ? 15.286 -50.392 46.952 1.00 51.41 196 GLU A CA 1
ATOM 1542 C C . GLU A 1 196 ? 14.177 -51.441 46.769 1.00 51.41 196 GLU A C 1
ATOM 1544 O O . GLU A 1 196 ? 14.467 -52.581 46.407 1.00 51.41 196 GLU A O 1
ATOM 1549 N N . LYS A 1 197 ? 12.896 -51.056 46.881 1.00 49.66 197 LYS A N 1
ATOM 1550 C CA . LYS A 1 197 ? 11.762 -51.990 46.723 1.00 49.66 197 LYS A CA 1
ATOM 1551 C C . LYS A 1 197 ? 11.554 -52.474 45.285 1.00 49.66 197 LYS A C 1
ATOM 1553 O O . LYS A 1 197 ? 10.977 -53.540 45.072 1.00 49.66 197 LYS A O 1
ATOM 1558 N N . LEU A 1 198 ? 12.014 -51.707 44.295 1.00 49.06 198 LEU A N 1
ATOM 1559 C CA . LEU A 1 198 ? 11.983 -52.093 42.881 1.00 49.06 198 LEU A CA 1
ATOM 1560 C C . LEU A 1 198 ? 13.121 -53.054 42.518 1.00 49.06 198 LEU A C 1
ATOM 1562 O O . LEU A 1 198 ? 12.936 -53.899 41.644 1.00 49.06 198 LEU A O 1
ATOM 1566 N N . ARG A 1 199 ? 14.262 -52.987 43.217 1.00 44.41 199 ARG A N 1
ATOM 1567 C CA . ARG A 1 199 ? 15.408 -53.870 42.959 1.00 44.41 199 ARG A CA 1
ATOM 1568 C C . ARG A 1 199 ? 15.184 -55.296 43.472 1.00 44.41 199 ARG A C 1
ATOM 1570 O O . ARG A 1 199 ? 15.568 -56.243 42.792 1.00 44.41 199 ARG A O 1
ATOM 1577 N N . ASP A 1 200 ? 14.481 -55.462 44.592 1.00 48.44 200 ASP A N 1
ATOM 1578 C CA . ASP A 1 200 ? 14.178 -56.793 45.149 1.00 48.44 200 ASP A CA 1
ATOM 1579 C C . ASP A 1 200 ? 13.083 -57.553 44.381 1.00 48.44 200 ASP A C 1
ATOM 1581 O O . ASP A 1 200 ? 13.030 -58.781 44.426 1.00 48.44 200 ASP A O 1
ATOM 1585 N N . LYS A 1 201 ? 12.234 -56.854 43.615 1.00 48.12 201 LYS A N 1
ATOM 1586 C CA . LYS A 1 201 ? 11.193 -57.489 42.786 1.00 48.12 201 LYS A CA 1
ATOM 1587 C C . LYS A 1 201 ? 11.698 -58.008 41.437 1.00 48.12 201 LYS A C 1
ATOM 1589 O O . LYS A 1 201 ? 11.038 -58.853 40.844 1.00 48.12 201 LYS A O 1
ATOM 1594 N N . VAL A 1 202 ? 12.841 -57.516 40.959 1.00 49.75 202 VAL A N 1
ATOM 1595 C CA . VAL A 1 202 ? 13.438 -57.929 39.674 1.00 49.75 202 VAL A CA 1
ATOM 1596 C C . VAL A 1 202 ? 14.381 -59.128 39.839 1.00 49.75 202 VAL A C 1
ATOM 1598 O O . VAL A 1 202 ? 14.586 -59.867 38.887 1.00 49.75 202 VAL A O 1
ATOM 1601 N N . ASN A 1 203 ? 14.881 -59.393 41.050 1.00 42.94 203 ASN A N 1
ATOM 1602 C CA . ASN A 1 203 ? 15.764 -60.534 41.335 1.00 42.94 203 ASN A CA 1
ATOM 1603 C C . ASN A 1 203 ? 15.034 -61.813 41.793 1.00 42.94 203 ASN A C 1
ATOM 1605 O O . ASN A 1 203 ? 15.691 -62.748 42.245 1.00 42.94 203 ASN A O 1
ATOM 1609 N N . ASN A 1 204 ? 13.700 -61.867 41.707 1.00 47.00 204 ASN A N 1
ATOM 1610 C CA . ASN A 1 204 ? 12.915 -63.047 42.099 1.00 47.00 204 ASN A CA 1
ATOM 1611 C C . ASN A 1 204 ? 11.860 -63.457 41.048 1.00 47.00 204 ASN A C 1
ATOM 1613 O O . ASN A 1 204 ? 10.784 -63.946 41.396 1.00 47.00 204 ASN A O 1
ATOM 1617 N N . ILE A 1 205 ? 12.183 -63.255 39.765 1.00 46.53 205 ILE A N 1
ATOM 1618 C CA . ILE A 1 205 ? 11.534 -63.911 38.616 1.00 46.53 205 ILE A CA 1
ATOM 1619 C C . ILE A 1 205 ? 12.601 -64.700 37.863 1.00 46.53 205 ILE A C 1
ATOM 1621 O O . ILE A 1 205 ? 13.676 -64.111 37.612 1.00 46.53 205 ILE A O 1
#

InterPro domains:
  IPR007523 NDUFAF3/Mth938 domain-containing protein [PF04430] (32-140)
  IPR007523 NDUFAF3/Mth938 domain-containing protein [PTHR21192] (6-145)
  IPR034095 NADH dehydrogenase [ubiquinone] 1 alpha subcomplex assembly factor 3 [cd05125] (30-144)
  IPR036748 MTH938-like superfamily [G3DSA:3.40.1230.10] (26-143)
  IPR036748 MTH938-like superfamily [SSF64076] (21-143)

Organism: Angiostrongylus costaricensis (NCBI:txid334426)

Mean predicted aligned error: 15.19 Å

Nearest PDB structures (foldseek):
  3cpk-assembly1_A  TM=8.316E-01  e=1.748E-07  Bordetella parapertussis 12822
  2fi9-assembly1_A  TM=8.769E-01  e=6.203E-07  Bartonella henselae str. Houston-1
  2fvt-assembly1_A  TM=8.298E-01  e=2.201E-06  Rhodopseudomonas palustris
  2q4q-assembly2_B  TM=7.944E-01  e=5.340E-06  Homo sapiens
  5hn3-assembly1_A  TM=3.100E-01  e=1.108E-01  Thermococcus kodakarensis KOD1

pLDDT: mean 76.32, std 20.29, range [36.19, 98.25]